Protein AF-A0A7S1IV69-F1 (afdb_monomer)

Nearest PDB structures (foldseek):
  8swy-assembly2_B  TM=7.098E-01  e=2.231E-07  Homo sapiens
  4dvi-assembly1_A  TM=7.210E-01  e=2.697E-07  Homo sapiens

Secondary structure (DSSP, 8-state):
-HHHHHHHHHHHTSSSTTPPPEEEEE-S--TTHHHHHHH---PPPTTS-BTTBSSEEEES-HHHHHHHTTTS-SEEEEEEE---SEEPHHHHHHH-GGG--HHHHHHTT-SEEEE-SSSS-SS-EEEESSGGGEEEEEEEE-----HHHHHHHHHHHHHHHHHHHHHHHHHHHHHHHHHHHHHHHHHHHHGGGSTTS-PPP-----------------------------------------PPPP--------------------------------------PPPP-

Sequence (289 aa):
DRLRSDFYSCKAGLTVPHSKSLLRFCGGKIENLDSTLKYGFELPDPKKFNDFGVGLHFSTNATKAALSSGNQSNQLIIAEVALGSTMQPSDAARIGLHALTPEIVQRRGYDSVHATCGRTLLEDEYIVFQHRQALPAFVVTYSIEHPQDAESSKQVTELEAAKRSLEAQIEKLKKELQQEREQVLLLKQGKWEVDNQKPLLVSTGVNTDVTSTSTGTSLGEGTGTESSMSNPSSPLVHDMACGPMEDFSSHSGTGTNSSTERRRVVTTSSGTDTAGLERKKRKRDCKVM

Foldseek 3Di:
DVLVVLLLVVLCPFLASPDFWDWFKFAAQPVDPPCCQPPNDDWDDQVDQDQQGTWGKTFPDPVRSCVRNPVPALKIFTKGARFGAEAEQVRCVVCGRSNDDCVVQVVVRGQKYWHADDPVDPGIMITGHDRSRIHGDDMDRHDDQDPVNVVVVVVVVVVVVVVVVVVVVVVVVVVVVVVVVVVVVVVVVVVVPPPPDDDDDDDDDDDDDDDDDDDDDDDDDDDDDDDDDDDDDDDDDDPPDPDDDDDPPDDDDDDDDDDDDDDDDDDDDDDDDDDDDDDDDDDDDDDDD

Structure (mmCIF, N/CA/C/O backbone):
data_AF-A0A7S1IV69-F1
#
_entry.id   AF-A0A7S1IV69-F1
#
loop_
_atom_site.group_PDB
_atom_site.id
_atom_site.type_symbol
_atom_site.label_atom_id
_atom_site.label_alt_id
_atom_site.label_comp_id
_atom_site.label_asym_id
_atom_site.label_entity_id
_atom_site.label_seq_id
_atom_site.pdbx_PDB_ins_code
_atom_site.Cartn_x
_atom_site.Cartn_y
_atom_site.Cartn_z
_atom_site.occupancy
_atom_site.B_iso_or_equiv
_atom_site.auth_seq_id
_atom_site.auth_comp_id
_atom_site.auth_asym_id
_atom_site.auth_atom_id
_atom_site.pdbx_PDB_model_num
ATOM 1 N N . ASP A 1 1 ? -10.347 -14.276 -12.639 1.00 86.56 1 ASP A N 1
ATOM 2 C CA . ASP A 1 1 ? -8.919 -14.669 -12.729 1.00 86.56 1 ASP A CA 1
ATOM 3 C C . ASP A 1 1 ? -8.076 -14.026 -13.833 1.00 86.56 1 ASP A C 1
ATOM 5 O O . ASP A 1 1 ? -6.880 -14.293 -13.885 1.00 86.56 1 ASP A O 1
ATOM 9 N N . ARG A 1 2 ? -8.613 -13.116 -14.663 1.00 96.75 2 ARG A N 1
ATOM 10 C CA . ARG A 1 2 ? -7.827 -12.448 -15.720 1.00 96.75 2 ARG A CA 1
ATOM 11 C C . ARG A 1 2 ? -6.583 -11.712 -15.196 1.00 96.75 2 ARG A C 1
ATOM 13 O O . ARG A 1 2 ? -5.503 -11.927 -15.729 1.00 96.75 2 ARG A O 1
ATOM 20 N N . LEU A 1 3 ? -6.720 -10.914 -14.131 1.00 97.56 3 LEU A N 1
ATOM 21 C CA . LEU A 1 3 ? -5.606 -10.129 -13.572 1.00 97.56 3 LEU A CA 1
ATOM 22 C C . LEU A 1 3 ? -4.440 -11.004 -13.106 1.00 97.56 3 LEU A C 1
ATOM 24 O O . LEU A 1 3 ? -3.288 -10.689 -13.380 1.00 97.56 3 LEU A O 1
ATOM 28 N N . ARG A 1 4 ? -4.735 -12.139 -12.461 1.00 98.00 4 ARG A N 1
ATOM 29 C CA . ARG A 1 4 ? -3.712 -13.116 -12.061 1.00 98.00 4 ARG A CA 1
ATOM 30 C C . ARG A 1 4 ? -2.993 -13.703 -13.273 1.00 98.00 4 ARG A C 1
ATOM 32 O O . ARG A 1 4 ? -1.772 -13.788 -13.267 1.00 98.00 4 ARG A O 1
ATOM 39 N N . SER A 1 5 ? -3.735 -14.076 -14.316 1.00 98.06 5 SER A N 1
ATOM 40 C CA . SER A 1 5 ? -3.142 -14.595 -15.554 1.00 98.06 5 SER A CA 1
ATOM 41 C C . SER A 1 5 ? -2.235 -13.563 -16.229 1.00 98.06 5 SER A C 1
ATOM 43 O O . SER A 1 5 ? -1.122 -13.900 -16.632 1.00 98.06 5 SER A O 1
ATOM 45 N N . ASP A 1 6 ? -2.687 -12.309 -16.330 1.00 98.06 6 ASP A N 1
ATOM 46 C CA . ASP A 1 6 ? -1.905 -11.206 -16.898 1.00 98.06 6 ASP A CA 1
ATOM 47 C C . ASP A 1 6 ? -0.637 -10.937 -16.068 1.00 98.06 6 ASP A C 1
ATOM 49 O O . ASP A 1 6 ? 0.440 -10.763 -16.641 1.00 98.06 6 ASP A O 1
ATOM 53 N N . PHE A 1 7 ? -0.747 -10.981 -14.736 1.00 98.38 7 PHE A N 1
ATOM 54 C CA . PHE A 1 7 ? 0.375 -10.829 -13.811 1.00 98.38 7 PHE A CA 1
ATOM 55 C C . PHE A 1 7 ? 1.424 -11.933 -13.978 1.00 98.38 7 PHE A C 1
ATOM 57 O O . PHE A 1 7 ? 2.596 -11.635 -14.197 1.00 98.38 7 PHE A O 1
ATOM 64 N N . TYR A 1 8 ? 1.032 -13.212 -13.944 1.00 98.06 8 TYR A N 1
ATOM 65 C CA . TYR A 1 8 ? 1.993 -14.313 -14.086 1.00 98.06 8 TYR A CA 1
ATOM 66 C C . TYR A 1 8 ? 2.596 -14.399 -15.491 1.00 98.06 8 TYR A C 1
ATOM 68 O O . TYR A 1 8 ? 3.769 -14.745 -15.623 1.00 98.06 8 TYR A O 1
ATOM 76 N N . SER A 1 9 ? 1.839 -14.025 -16.527 1.00 98.06 9 SER A N 1
ATOM 77 C CA . SER A 1 9 ? 2.370 -13.924 -17.892 1.00 98.06 9 SER A CA 1
ATOM 78 C C . SER A 1 9 ? 3.409 -12.807 -18.007 1.00 98.06 9 SER A C 1
ATOM 80 O O . SER A 1 9 ? 4.460 -13.008 -18.608 1.00 98.06 9 SER A O 1
ATOM 82 N N . CYS A 1 10 ? 3.150 -11.647 -17.393 1.00 97.94 10 CYS A N 1
ATOM 83 C CA . CYS A 1 10 ? 4.113 -10.548 -17.317 1.00 97.94 10 CYS A CA 1
ATOM 84 C C . CYS A 1 10 ? 5.362 -10.964 -16.531 1.00 97.94 10 CYS A C 1
ATOM 86 O O . CYS A 1 10 ? 6.474 -10.820 -17.032 1.00 97.94 10 CYS A O 1
ATOM 88 N N . LYS A 1 11 ? 5.180 -11.570 -15.351 1.00 98.06 11 LYS A N 1
ATOM 89 C CA . LYS A 1 11 ? 6.265 -12.079 -14.506 1.00 98.06 11 LYS A CA 1
ATOM 90 C C . LYS A 1 11 ? 7.167 -13.069 -15.249 1.00 98.06 11 LYS A C 1
ATOM 92 O O . LYS A 1 11 ? 8.384 -12.989 -15.121 1.00 98.06 11 LYS A O 1
ATOM 97 N N . ALA A 1 12 ? 6.586 -13.967 -16.045 1.00 98.06 12 ALA A N 1
ATOM 98 C CA . ALA A 1 12 ? 7.335 -14.925 -16.857 1.00 98.06 12 ALA A CA 1
ATOM 99 C C . ALA A 1 12 ? 8.219 -14.259 -17.932 1.00 98.06 12 ALA A C 1
ATOM 101 O O . ALA A 1 12 ? 9.203 -14.859 -18.357 1.00 98.06 12 ALA A O 1
ATOM 102 N N . GLY A 1 13 ? 7.876 -13.040 -18.361 1.00 97.50 13 GLY A N 1
ATOM 103 C CA . GLY A 1 13 ? 8.617 -12.259 -19.354 1.00 97.50 13 GLY A CA 1
ATOM 104 C C . GLY A 1 13 ? 9.634 -11.266 -18.783 1.00 97.50 13 GLY A C 1
ATOM 105 O O . GLY A 1 13 ? 10.256 -10.550 -19.563 1.00 97.50 13 GLY A O 1
ATOM 106 N N . LEU A 1 14 ? 9.794 -11.184 -17.457 1.00 97.62 14 LEU A N 1
ATOM 107 C CA . LEU A 1 14 ? 10.792 -10.309 -16.829 1.00 97.62 14 LEU A CA 1
ATOM 108 C C . LEU A 1 14 ? 12.214 -10.844 -17.039 1.00 97.62 14 LEU A C 1
ATOM 110 O O . LEU A 1 14 ? 12.410 -12.035 -17.273 1.00 97.62 14 LEU A O 1
ATOM 114 N N . THR A 1 15 ? 13.220 -9.986 -16.865 1.00 97.19 15 THR A N 1
ATOM 115 C CA . THR A 1 15 ? 14.642 -10.364 -16.965 1.00 97.19 15 THR A CA 1
ATOM 116 C C . THR A 1 15 ? 15.005 -11.496 -15.994 1.00 97.19 15 THR A C 1
ATOM 118 O O . THR A 1 15 ? 15.829 -12.352 -16.310 1.00 97.19 15 THR A O 1
ATOM 121 N N . VAL A 1 16 ? 14.355 -11.540 -14.822 1.00 96.31 16 VAL A N 1
ATOM 122 C CA . VAL A 1 16 ? 14.492 -12.624 -13.832 1.00 96.31 16 VAL A CA 1
ATOM 123 C C . VAL A 1 16 ? 13.107 -13.200 -13.476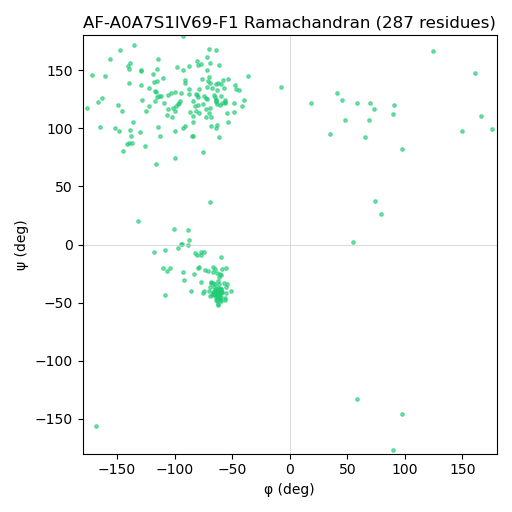 1.00 96.31 16 VAL A C 1
ATOM 125 O O . VAL A 1 16 ? 12.517 -12.807 -12.461 1.00 96.31 16 VAL A O 1
ATOM 128 N N . PRO A 1 17 ? 12.573 -14.156 -14.267 1.00 94.69 17 PRO A N 1
ATOM 129 C CA . PRO A 1 17 ? 11.204 -14.672 -14.117 1.00 94.69 17 PRO A CA 1
ATOM 130 C C . PRO A 1 17 ? 10.922 -15.366 -12.779 1.00 94.69 17 PRO A C 1
ATOM 132 O O . PRO A 1 17 ? 9.808 -15.335 -12.254 1.00 94.69 17 PRO A O 1
ATOM 135 N N . HIS A 1 18 ? 11.949 -16.000 -12.209 1.00 95.25 18 HIS A N 1
ATOM 136 C CA . HIS A 1 18 ? 11.855 -16.755 -10.956 1.00 95.25 18 HIS A CA 1
ATOM 137 C C . HIS A 1 18 ? 12.067 -15.893 -9.707 1.00 95.25 18 HIS A C 1
ATOM 139 O O . HIS A 1 18 ? 12.081 -16.417 -8.592 1.00 95.25 18 HIS A O 1
ATOM 145 N N . SER A 1 19 ? 12.227 -14.575 -9.870 1.00 94.75 19 SER A N 1
ATOM 146 C CA . SER A 1 19 ? 12.282 -13.655 -8.737 1.00 94.75 19 SER A CA 1
ATOM 147 C C . SER A 1 19 ? 11.006 -13.767 -7.890 1.00 94.75 19 SER A C 1
ATOM 149 O O . SER A 1 19 ? 9.889 -13.972 -8.386 1.00 94.75 19 SER A O 1
ATOM 151 N N . LYS A 1 20 ? 11.162 -13.686 -6.566 1.00 96.50 20 LYS A N 1
ATOM 152 C CA . LYS A 1 20 ? 10.010 -13.660 -5.660 1.00 96.50 20 LYS A CA 1
ATOM 153 C C . LYS A 1 20 ? 9.258 -12.350 -5.874 1.00 96.50 20 LYS A C 1
ATOM 155 O O . LYS A 1 20 ? 9.876 -11.292 -5.949 1.00 96.50 20 LYS A O 1
ATOM 160 N N . SER A 1 21 ? 7.935 -12.433 -5.959 1.00 97.25 21 SER A N 1
ATOM 161 C CA . SER A 1 21 ? 7.111 -11.229 -5.893 1.00 97.25 21 SER A CA 1
ATOM 162 C C . SER A 1 21 ? 7.129 -10.697 -4.461 1.00 97.25 21 SER A C 1
ATOM 164 O O . SER A 1 21 ? 7.248 -11.482 -3.516 1.00 97.25 21 SER A O 1
ATOM 166 N N . LEU A 1 22 ? 6.989 -9.386 -4.288 1.00 97.69 22 LEU A N 1
ATOM 167 C CA . LEU A 1 22 ? 6.950 -8.753 -2.971 1.00 97.69 22 LEU A CA 1
ATOM 168 C C . LEU A 1 22 ? 5.581 -8.127 -2.729 1.00 97.69 22 LEU A C 1
ATOM 170 O O . LEU A 1 22 ? 5.014 -7.518 -3.630 1.00 97.69 22 LEU A O 1
ATOM 174 N N . LEU A 1 23 ? 5.069 -8.244 -1.504 1.00 98.06 23 LEU A N 1
ATOM 175 C CA . LEU A 1 23 ? 3.900 -7.477 -1.082 1.00 98.06 23 LEU A CA 1
ATOM 176 C C . LEU A 1 23 ? 4.339 -6.061 -0.710 1.00 98.06 23 LEU A C 1
ATOM 178 O O . LEU A 1 23 ? 5.269 -5.882 0.087 1.00 98.06 23 LEU A O 1
ATOM 182 N N . ARG A 1 24 ? 3.700 -5.059 -1.310 1.00 97.25 24 ARG A N 1
ATOM 183 C CA . ARG A 1 24 ? 4.006 -3.642 -1.092 1.00 97.25 24 ARG A CA 1
ATOM 184 C C . ARG A 1 24 ? 2.736 -2.806 -1.044 1.00 97.25 24 ARG A C 1
ATOM 186 O O . ARG A 1 24 ? 1.726 -3.170 -1.643 1.00 97.25 24 ARG A O 1
ATOM 193 N N . PHE A 1 25 ? 2.803 -1.682 -0.341 1.00 95.81 25 PHE A N 1
ATOM 194 C CA . PHE A 1 25 ? 1.702 -0.733 -0.261 1.00 95.81 25 PHE A CA 1
ATOM 195 C C . PHE A 1 25 ? 1.693 0.147 -1.505 1.00 95.81 25 PHE A C 1
ATOM 197 O O . PHE A 1 25 ? 2.713 0.733 -1.860 1.00 95.81 25 PHE A O 1
ATOM 204 N N . CYS A 1 26 ? 0.546 0.253 -2.164 1.00 92.38 26 CYS A N 1
ATOM 205 C CA . CYS A 1 26 ? 0.342 1.239 -3.216 1.00 92.38 26 CYS A CA 1
ATOM 206 C C . CYS A 1 26 ? -0.002 2.575 -2.554 1.00 92.38 26 CYS A C 1
ATOM 208 O O . CYS A 1 26 ? -1.032 2.681 -1.886 1.00 92.38 26 CYS A O 1
ATOM 210 N N . GLY A 1 27 ? 0.872 3.569 -2.707 1.00 70.06 27 GLY A N 1
ATOM 211 C CA . GLY A 1 27 ? 0.618 4.934 -2.250 1.00 70.06 27 GLY A CA 1
ATOM 212 C C . GLY A 1 27 ? -0.003 5.786 -3.354 1.00 70.06 27 GLY A C 1
ATOM 213 O O . GLY A 1 27 ? 0.268 5.565 -4.532 1.00 70.06 27 GLY A O 1
ATOM 214 N N . GLY A 1 28 ? -0.814 6.774 -2.974 1.00 72.25 28 GLY A N 1
ATOM 215 C CA . GLY A 1 28 ? -1.391 7.754 -3.898 1.00 72.25 28 GLY A CA 1
ATOM 216 C C . GLY A 1 28 ? -2.913 7.807 -3.835 1.00 72.25 28 GLY A C 1
ATOM 217 O O . GLY A 1 28 ? -3.557 6.926 -3.272 1.00 72.25 28 GLY A O 1
ATOM 218 N N . LYS A 1 29 ? -3.505 8.849 -4.428 1.00 69.56 29 LYS A N 1
ATOM 219 C CA . LYS A 1 29 ? -4.959 8.921 -4.600 1.00 69.56 29 LYS A CA 1
ATOM 220 C C . LYS A 1 29 ? -5.401 7.792 -5.522 1.00 69.56 29 LYS A C 1
ATOM 222 O O . LYS A 1 29 ? -5.288 7.897 -6.741 1.00 69.56 29 LYS A O 1
ATOM 227 N N . ILE A 1 30 ? -5.914 6.715 -4.941 1.00 71.88 30 ILE A N 1
ATOM 228 C CA . ILE A 1 30 ? -6.627 5.691 -5.693 1.00 71.88 30 ILE A CA 1
ATOM 229 C C . ILE A 1 30 ? -7.999 6.289 -6.009 1.00 71.88 30 ILE A C 1
ATOM 231 O O . ILE A 1 30 ? -8.981 6.033 -5.320 1.00 71.88 30 ILE A O 1
ATOM 235 N N . GLU A 1 31 ? -8.056 7.144 -7.032 1.00 71.88 31 GLU A N 1
ATOM 236 C CA . GLU A 1 31 ? -9.289 7.838 -7.430 1.00 71.88 31 GLU A CA 1
ATOM 237 C C . GLU A 1 31 ? -10.408 6.846 -7.790 1.00 71.88 31 GLU A C 1
ATOM 239 O O . GLU A 1 31 ? -11.585 7.192 -7.739 1.00 71.88 31 GLU A O 1
ATOM 244 N N . ASN A 1 32 ? -10.051 5.597 -8.120 1.00 82.00 32 ASN A N 1
ATOM 245 C CA . ASN A 1 32 ? -11.004 4.550 -8.455 1.00 82.00 32 ASN A CA 1
ATOM 246 C C . ASN A 1 32 ? -10.541 3.162 -7.971 1.00 82.00 32 ASN A C 1
ATOM 248 O O . ASN A 1 32 ? -9.995 2.355 -8.735 1.00 82.00 32 ASN A O 1
ATOM 252 N N . LEU A 1 33 ? -10.747 2.891 -6.676 1.00 89.44 33 LEU A N 1
ATOM 253 C CA . LEU A 1 33 ? -10.412 1.608 -6.044 1.00 89.44 33 LEU A CA 1
ATOM 254 C C . LEU A 1 33 ? -11.110 0.447 -6.757 1.00 89.44 33 LEU A C 1
ATOM 256 O O . LEU A 1 33 ? -10.456 -0.527 -7.122 1.00 89.44 33 LEU A O 1
ATOM 260 N N . ASP A 1 34 ? -12.403 0.588 -7.041 1.00 91.44 34 ASP A N 1
ATOM 261 C CA . ASP A 1 34 ? -13.189 -0.439 -7.725 1.00 91.44 34 ASP A CA 1
ATOM 262 C C . ASP A 1 34 ? -12.643 -0.749 -9.123 1.00 91.44 34 ASP A C 1
ATOM 264 O O . ASP A 1 34 ? -12.527 -1.918 -9.500 1.00 91.44 34 ASP A O 1
ATOM 268 N N . SER A 1 35 ? -12.246 0.277 -9.886 1.00 92.75 35 SER A N 1
ATOM 269 C CA . SER A 1 35 ? -11.589 0.087 -11.185 1.00 92.75 35 SER A CA 1
ATOM 270 C C . SER A 1 35 ? -10.267 -0.657 -11.030 1.00 92.75 35 SER A C 1
ATOM 272 O O . SER A 1 35 ? -10.018 -1.616 -11.757 1.00 92.75 35 SER A O 1
ATOM 274 N N . THR A 1 36 ? -9.465 -0.293 -10.026 1.00 93.69 36 THR A N 1
ATOM 275 C CA . THR A 1 36 ? -8.165 -0.932 -9.776 1.00 93.69 36 THR A CA 1
ATOM 276 C C . THR A 1 36 ? -8.328 -2.410 -9.426 1.00 93.69 36 THR A C 1
ATOM 278 O O . THR A 1 36 ? -7.621 -3.266 -9.956 1.00 93.69 36 THR A O 1
ATOM 281 N N . LEU A 1 37 ? -9.303 -2.746 -8.579 1.00 94.69 37 LEU A N 1
ATOM 282 C CA . LEU A 1 37 ? -9.595 -4.129 -8.195 1.00 94.69 37 LEU A CA 1
ATOM 283 C C . LEU A 1 37 ? -10.173 -4.949 -9.355 1.00 94.69 37 LEU A C 1
ATOM 285 O O . LEU A 1 37 ? -9.921 -6.152 -9.449 1.00 94.69 37 LEU A O 1
ATOM 289 N N . LYS A 1 38 ? -10.941 -4.315 -10.247 1.00 95.69 38 LYS A N 1
ATOM 290 C CA . LYS A 1 38 ? -11.617 -4.993 -11.358 1.00 95.69 38 LYS A CA 1
ATOM 291 C C . LYS A 1 38 ? -10.740 -5.149 -12.601 1.00 95.69 38 LYS A C 1
ATOM 293 O O . LYS A 1 38 ? -10.796 -6.191 -13.258 1.00 95.69 38 LYS A O 1
ATOM 298 N N . TYR A 1 39 ? -9.955 -4.130 -12.934 1.00 96.19 39 TYR A N 1
ATOM 299 C CA . TYR A 1 39 ? -9.209 -4.026 -14.192 1.00 96.19 39 TYR A CA 1
ATOM 300 C C . TYR A 1 39 ? -7.686 -3.977 -14.006 1.00 96.19 39 TYR A C 1
ATOM 302 O O . TYR A 1 39 ? -6.959 -4.120 -14.989 1.00 96.19 39 TYR A O 1
ATOM 310 N N . GLY A 1 40 ? -7.203 -3.898 -12.764 1.00 95.62 40 GLY A N 1
ATOM 311 C CA . GLY A 1 40 ? -5.786 -3.774 -12.435 1.00 95.62 40 GLY A CA 1
ATOM 312 C C . GLY A 1 40 ? -5.339 -2.316 -12.355 1.00 95.62 40 GLY A C 1
ATOM 313 O O . GLY A 1 40 ? -6.140 -1.394 -12.480 1.00 95.62 40 GLY A O 1
ATOM 314 N N . PHE A 1 41 ? -4.045 -2.108 -12.127 1.00 95.19 41 PHE A N 1
ATOM 315 C CA . PHE A 1 41 ? -3.471 -0.766 -12.089 1.00 95.19 41 PHE A CA 1
ATOM 316 C C . PHE A 1 41 ? -3.455 -0.115 -13.480 1.00 95.19 41 PHE A C 1
ATOM 318 O O . PHE A 1 41 ? -3.408 -0.801 -14.503 1.00 95.19 41 PHE A O 1
ATOM 325 N N . GLU A 1 42 ? -3.430 1.214 -13.510 1.00 92.75 42 GLU A N 1
ATOM 326 C CA . GLU A 1 42 ? -3.239 2.020 -14.717 1.00 92.75 42 GLU A CA 1
ATOM 327 C C . GLU A 1 42 ? -1.963 2.847 -14.567 1.00 92.75 42 GLU A C 1
ATOM 329 O O . GLU A 1 42 ? -1.675 3.359 -13.486 1.00 92.75 42 GLU A O 1
ATOM 334 N N . LEU A 1 43 ? -1.176 2.966 -15.638 1.00 90.38 43 LEU A N 1
ATOM 335 C CA . LEU A 1 43 ? 0.013 3.816 -15.608 1.00 90.38 43 LEU A CA 1
ATOM 336 C C . LEU A 1 43 ? -0.399 5.296 -15.559 1.00 90.38 43 LEU A C 1
ATOM 338 O O . LEU A 1 43 ? -1.377 5.670 -16.212 1.00 90.38 43 LEU A O 1
ATOM 342 N N . PRO A 1 44 ? 0.345 6.147 -14.832 1.00 87.38 44 PRO A N 1
ATOM 343 C CA . PRO A 1 44 ? 0.076 7.579 -14.815 1.00 87.38 44 PRO A CA 1
ATOM 344 C C . PRO A 1 44 ? 0.230 8.198 -16.213 1.00 87.38 44 PRO A C 1
ATOM 346 O O . PRO A 1 44 ? 0.975 7.694 -17.055 1.00 87.38 44 PRO A O 1
ATOM 349 N N . ASP A 1 45 ? -0.467 9.315 -16.454 1.00 86.25 45 ASP A N 1
ATOM 350 C CA . ASP A 1 45 ? -0.321 10.090 -17.692 1.00 86.25 45 ASP A CA 1
ATOM 351 C C . ASP A 1 45 ? 1.155 10.497 -17.866 1.00 86.25 45 ASP A C 1
ATOM 353 O O . ASP A 1 45 ? 1.694 11.167 -16.980 1.00 86.25 45 ASP A O 1
ATOM 357 N N . PRO A 1 46 ? 1.806 10.168 -18.999 1.00 81.88 46 PRO A N 1
ATOM 358 C CA . PRO A 1 46 ? 3.192 10.543 -19.261 1.00 81.88 46 PRO A CA 1
ATOM 359 C C . PRO A 1 46 ? 3.478 12.043 -19.153 1.00 81.88 46 PRO A C 1
ATOM 361 O O . PRO A 1 46 ? 4.629 12.433 -19.006 1.00 81.88 46 PRO A O 1
ATOM 364 N N . LYS A 1 47 ? 2.459 12.905 -19.247 1.00 83.69 47 LYS A N 1
ATOM 365 C CA . LYS A 1 47 ? 2.606 14.360 -19.079 1.00 83.69 47 LYS A CA 1
ATOM 366 C C . LYS A 1 47 ? 2.702 14.795 -17.617 1.00 83.69 47 LYS A C 1
ATOM 368 O O . LYS A 1 47 ? 3.146 15.910 -17.348 1.00 83.69 47 LYS A O 1
ATOM 373 N N . LYS A 1 48 ? 2.268 13.950 -16.682 1.00 77.75 48 LYS A N 1
ATOM 374 C CA . LYS A 1 48 ? 2.325 14.186 -15.238 1.00 77.75 48 LYS A CA 1
ATOM 375 C C . LYS A 1 48 ? 3.533 13.445 -14.675 1.00 77.75 48 LYS A C 1
ATOM 377 O O . LYS A 1 48 ? 3.394 12.404 -14.043 1.00 77.75 48 LYS A O 1
ATOM 382 N N . PHE A 1 49 ? 4.723 13.979 -14.937 1.00 65.88 49 PHE A N 1
ATOM 383 C CA . PHE A 1 49 ? 5.940 13.453 -14.329 1.00 65.88 49 PHE A CA 1
ATOM 384 C C . PHE A 1 49 ? 5.901 13.692 -12.822 1.00 65.88 49 PHE A C 1
ATOM 386 O O . PHE A 1 49 ? 5.663 14.814 -12.370 1.00 65.88 49 PHE A O 1
ATOM 393 N N . ASN A 1 50 ? 6.131 12.630 -12.060 1.00 70.44 50 ASN A N 1
ATOM 394 C CA . ASN A 1 50 ? 6.515 12.743 -10.663 1.00 70.44 50 ASN A CA 1
ATOM 395 C C . ASN A 1 50 ? 8.051 12.734 -10.559 1.00 70.44 50 ASN A C 1
ATOM 397 O O . ASN A 1 50 ? 8.756 12.615 -11.566 1.00 70.44 50 ASN A O 1
ATOM 401 N N . ASP A 1 51 ? 8.573 12.848 -9.340 1.00 71.25 51 ASP A N 1
ATOM 402 C CA . ASP A 1 51 ? 10.014 12.952 -9.071 1.00 71.25 51 ASP A CA 1
ATOM 403 C C . ASP A 1 51 ? 10.843 11.746 -9.575 1.00 71.25 51 ASP A C 1
ATOM 405 O O . ASP A 1 51 ? 12.075 11.822 -9.629 1.00 71.25 51 ASP A O 1
ATOM 409 N N . PHE A 1 52 ? 10.190 10.649 -9.988 1.00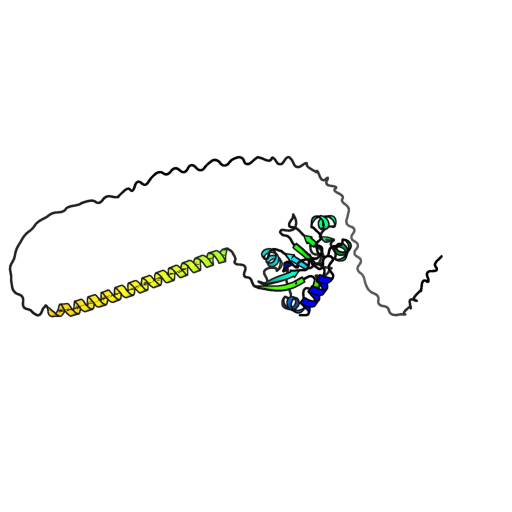 69.50 52 PHE A N 1
ATOM 410 C CA . PHE A 1 52 ? 10.828 9.407 -10.434 1.00 69.50 52 PHE A CA 1
ATOM 411 C C . PHE A 1 52 ? 10.277 8.855 -11.763 1.00 69.50 52 PHE A C 1
ATOM 413 O O . PHE A 1 52 ? 10.457 7.672 -12.068 1.00 69.50 52 PHE A O 1
ATOM 420 N N . GLY A 1 53 ? 9.631 9.702 -12.572 1.00 76.38 53 GLY A N 1
ATOM 421 C CA . GLY A 1 53 ? 9.197 9.363 -13.929 1.00 76.38 53 GLY A CA 1
ATOM 422 C C . GLY A 1 53 ? 7.732 8.927 -14.053 1.00 76.38 53 GLY A C 1
ATOM 423 O O . GLY A 1 53 ? 6.840 9.477 -13.415 1.00 76.38 53 GLY A O 1
ATOM 424 N N . VAL A 1 54 ? 7.461 7.990 -14.969 1.00 84.62 54 VAL A N 1
ATOM 425 C CA . VAL A 1 54 ? 6.097 7.556 -15.352 1.00 84.62 54 VAL A CA 1
ATOM 426 C C . VAL A 1 54 ? 5.904 6.083 -14.979 1.00 84.62 54 VAL A C 1
ATOM 428 O O . VAL A 1 54 ? 5.868 5.204 -15.840 1.00 84.62 54 VAL A O 1
ATOM 431 N N . GLY A 1 55 ? 5.843 5.798 -13.678 1.00 91.19 55 GLY A N 1
ATOM 432 C CA . GLY A 1 55 ? 5.708 4.439 -13.149 1.00 91.19 55 GLY A CA 1
ATOM 433 C C . GLY A 1 55 ? 4.671 4.319 -12.036 1.00 91.19 55 GLY A C 1
ATOM 434 O O . GLY A 1 55 ? 4.130 5.310 -11.552 1.00 91.19 55 GLY A O 1
ATOM 435 N N . LEU A 1 56 ? 4.384 3.081 -11.638 1.00 92.75 56 LEU A N 1
ATOM 436 C CA . LEU A 1 56 ? 3.597 2.771 -10.445 1.00 92.75 56 LEU A CA 1
ATOM 437 C C . LEU A 1 56 ? 4.520 2.702 -9.234 1.00 92.75 56 LEU A C 1
ATOM 439 O O . LEU A 1 56 ? 5.513 1.977 -9.274 1.00 92.75 56 LEU A O 1
ATOM 443 N N . HIS A 1 57 ? 4.165 3.417 -8.168 1.00 93.06 57 HIS A N 1
ATOM 444 C CA . HIS A 1 57 ? 4.981 3.545 -6.963 1.00 93.06 57 HIS A CA 1
ATOM 445 C C . HIS A 1 57 ? 4.449 2.672 -5.838 1.00 93.06 57 HIS A C 1
ATOM 447 O O . HIS A 1 57 ? 3.271 2.725 -5.477 1.00 93.06 57 HIS A O 1
ATOM 453 N N . PHE A 1 58 ? 5.355 1.907 -5.243 1.00 94.88 58 PHE A N 1
ATOM 454 C CA . PHE A 1 58 ? 5.052 0.987 -4.165 1.00 94.88 58 PHE A CA 1
ATOM 455 C C . PHE A 1 58 ? 5.994 1.219 -2.984 1.00 94.88 58 PHE A C 1
ATOM 457 O O . PHE A 1 58 ? 7.213 1.151 -3.132 1.00 94.88 58 PHE A O 1
ATOM 464 N N . SER A 1 59 ? 5.430 1.461 -1.803 1.00 94.12 59 SER A N 1
ATOM 465 C CA . SER A 1 59 ? 6.177 1.682 -0.562 1.00 94.12 59 SER A CA 1
ATOM 466 C C . SER A 1 59 ? 6.257 0.410 0.285 1.00 94.12 59 SER A C 1
ATOM 468 O O . SER A 1 59 ? 5.390 -0.472 0.235 1.00 94.12 59 SER A O 1
ATOM 470 N N . THR A 1 60 ? 7.312 0.311 1.089 1.00 93.44 60 THR A N 1
ATOM 471 C CA . THR A 1 60 ? 7.428 -0.668 2.178 1.00 93.44 60 THR A CA 1
ATOM 472 C C . THR A 1 60 ? 6.670 -0.240 3.434 1.00 93.44 60 THR A C 1
ATOM 474 O O . THR A 1 60 ? 6.316 -1.105 4.233 1.00 93.44 60 THR A O 1
ATOM 477 N N . ASN A 1 61 ? 6.368 1.052 3.592 1.00 92.50 61 ASN A N 1
ATOM 478 C CA . ASN A 1 61 ? 5.658 1.591 4.747 1.00 92.50 61 ASN A CA 1
ATOM 479 C C . ASN A 1 61 ? 4.208 1.963 4.407 1.00 92.50 61 ASN A C 1
ATOM 481 O O . ASN A 1 61 ? 3.933 2.733 3.480 1.00 92.50 61 ASN A O 1
ATOM 485 N N . ALA A 1 62 ? 3.282 1.467 5.226 1.00 92.06 62 ALA A N 1
ATOM 486 C CA . ALA A 1 62 ? 1.868 1.806 5.148 1.00 92.06 62 ALA A CA 1
ATOM 487 C C . ALA A 1 62 ? 1.611 3.296 5.418 1.00 92.06 62 ALA A C 1
ATOM 489 O O . ALA A 1 62 ? 0.793 3.904 4.735 1.00 92.06 62 ALA A O 1
ATOM 490 N N . THR A 1 63 ? 2.328 3.899 6.371 1.00 89.38 63 THR A N 1
ATOM 491 C CA . THR A 1 63 ? 2.129 5.296 6.781 1.00 89.38 63 THR A CA 1
ATOM 492 C C . THR A 1 63 ? 2.404 6.253 5.630 1.00 89.38 63 THR A C 1
ATOM 494 O O . THR A 1 63 ? 1.603 7.144 5.361 1.00 89.38 63 THR A O 1
ATOM 497 N N . LYS A 1 64 ? 3.488 6.045 4.881 1.00 87.50 64 LYS A N 1
ATOM 498 C CA . LYS A 1 64 ? 3.778 6.855 3.695 1.00 87.50 64 LYS A CA 1
ATOM 499 C C . LYS A 1 64 ? 2.723 6.680 2.610 1.00 87.50 64 LYS A C 1
ATOM 501 O O . LYS A 1 64 ? 2.237 7.673 2.078 1.00 87.50 64 LYS A O 1
ATOM 506 N N . ALA A 1 65 ? 2.323 5.439 2.326 1.00 87.94 65 ALA A N 1
ATOM 507 C CA . ALA A 1 65 ? 1.267 5.171 1.353 1.00 87.94 65 ALA A CA 1
ATOM 508 C C . ALA A 1 65 ? -0.070 5.838 1.748 1.00 87.94 65 ALA A C 1
ATOM 510 O O . ALA A 1 65 ? -0.756 6.406 0.893 1.00 87.94 65 ALA A O 1
ATOM 511 N N . ALA A 1 66 ? -0.398 5.840 3.046 1.00 88.00 66 ALA A N 1
ATOM 512 C CA . ALA A 1 66 ? -1.557 6.529 3.616 1.00 88.00 66 ALA A CA 1
ATOM 513 C C . ALA A 1 66 ? -1.478 8.046 3.413 1.00 88.00 66 ALA A C 1
ATOM 515 O O . ALA A 1 66 ? -2.433 8.653 2.929 1.00 88.00 66 ALA A O 1
ATOM 516 N N . LEU A 1 67 ? -0.327 8.656 3.706 1.00 84.00 67 LEU A N 1
ATOM 517 C CA . LEU A 1 67 ? -0.118 10.095 3.529 1.00 84.00 67 LEU A CA 1
ATOM 518 C C . LEU A 1 67 ? -0.238 10.515 2.057 1.00 84.00 67 LEU A C 1
ATOM 520 O O . LEU A 1 67 ? -0.882 11.519 1.750 1.00 84.00 67 LEU A O 1
ATOM 524 N N . SER A 1 68 ? 0.299 9.717 1.130 1.00 80.19 68 SER A N 1
ATOM 525 C CA . SER A 1 68 ? 0.176 9.964 -0.313 1.00 80.19 68 SER A CA 1
ATOM 526 C C . SER A 1 68 ? -1.264 9.858 -0.833 1.00 80.19 68 SER A C 1
ATOM 528 O O . SER A 1 68 ? -1.578 10.422 -1.881 1.00 80.19 68 SER A O 1
ATOM 530 N N . SER A 1 69 ? -2.153 9.173 -0.107 1.00 76.19 69 SER A N 1
ATOM 531 C CA . SER A 1 69 ? -3.581 9.054 -0.446 1.00 76.19 69 SER A CA 1
ATOM 532 C C . SER A 1 69 ? -4.388 10.316 -0.098 1.00 76.19 69 SER A C 1
ATOM 534 O O . SER A 1 69 ? -5.548 10.448 -0.484 1.00 76.19 69 SER A O 1
ATOM 536 N N . GLY A 1 70 ? -3.769 11.293 0.579 1.00 66.00 70 GLY A N 1
ATOM 537 C CA . GLY A 1 70 ? -4.331 12.628 0.782 1.00 66.00 70 GLY A CA 1
ATOM 538 C C . GLY A 1 70 ? -5.467 12.701 1.802 1.00 66.00 70 GLY A C 1
ATOM 539 O O . GLY A 1 70 ? -6.404 13.459 1.576 1.00 66.00 70 GLY A O 1
ATOM 540 N N . ASN A 1 71 ? -5.405 11.931 2.897 1.00 64.50 71 ASN A N 1
ATOM 541 C CA . ASN A 1 71 ? -6.380 11.880 4.010 1.00 64.50 71 ASN A CA 1
ATOM 542 C C . ASN A 1 71 ? -7.851 11.601 3.623 1.00 64.50 71 ASN A C 1
ATOM 544 O O . ASN A 1 71 ? -8.719 11.610 4.489 1.00 64.50 71 ASN A O 1
ATOM 548 N N . GLN A 1 72 ? -8.158 11.374 2.344 1.00 64.25 72 GLN A N 1
ATOM 549 C CA . GLN A 1 72 ? -9.536 11.284 1.849 1.00 64.25 72 GLN A CA 1
ATOM 550 C C . GLN A 1 72 ? -10.079 9.855 1.837 1.00 64.25 72 GLN A C 1
ATOM 552 O O . GLN A 1 72 ? -11.290 9.663 1.913 1.00 64.25 72 GLN A O 1
ATOM 557 N N . SER A 1 73 ? -9.202 8.853 1.782 1.00 71.56 73 SER A N 1
ATOM 558 C CA . SER A 1 73 ? -9.581 7.446 1.840 1.00 71.56 73 SER A CA 1
ATOM 559 C C . SER A 1 73 ? -8.828 6.758 2.968 1.00 71.56 73 SER A C 1
ATOM 561 O O . SER A 1 73 ? -7.614 6.588 2.909 1.00 71.56 73 SER A O 1
ATOM 563 N N . ASN A 1 74 ? -9.572 6.300 3.968 1.00 87.50 74 ASN A N 1
ATOM 564 C CA . ASN A 1 74 ? -9.134 5.397 5.035 1.00 87.50 74 ASN A CA 1
ATOM 565 C C . ASN A 1 74 ? -8.860 3.976 4.497 1.00 87.50 74 ASN A C 1
ATOM 567 O O . ASN A 1 74 ? -9.211 2.975 5.115 1.00 87.50 74 ASN A O 1
ATOM 571 N N . GLN A 1 75 ? -8.317 3.880 3.283 1.00 89.62 75 GLN A N 1
ATOM 572 C CA . GLN A 1 75 ? -8.127 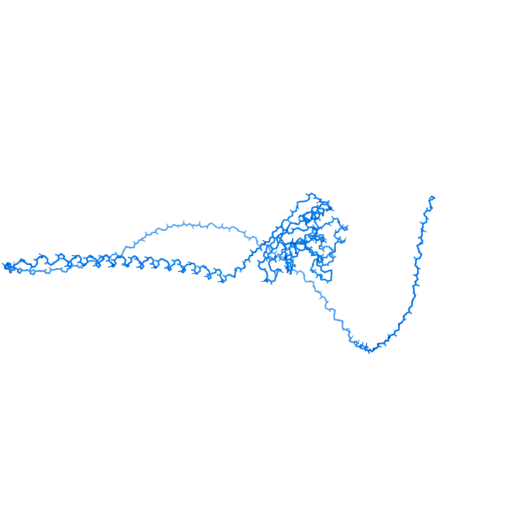2.648 2.537 1.00 89.62 75 GLN A CA 1
ATOM 573 C C . GLN A 1 75 ? -6.778 2.648 1.817 1.00 89.62 75 GLN A C 1
ATOM 575 O O . GLN A 1 75 ? -6.379 3.654 1.237 1.00 89.62 75 GLN A O 1
ATOM 580 N N . LEU A 1 76 ? -6.098 1.503 1.837 1.00 91.88 76 LEU A N 1
ATOM 581 C CA . LEU A 1 76 ? -4.856 1.230 1.116 1.00 91.88 76 LEU A CA 1
ATOM 582 C C . LEU A 1 76 ? -4.976 -0.066 0.326 1.00 91.88 76 LEU A C 1
ATOM 584 O O . LEU A 1 76 ? -5.643 -1.006 0.758 1.00 91.88 76 LEU A O 1
ATOM 588 N N . ILE A 1 77 ? -4.257 -0.153 -0.790 1.00 94.81 77 ILE A N 1
ATOM 589 C CA . ILE A 1 77 ? -4.064 -1.418 -1.501 1.00 94.81 77 ILE A CA 1
ATOM 590 C C . ILE A 1 77 ? -2.699 -1.990 -1.126 1.00 94.81 77 ILE A C 1
ATOM 592 O O . ILE A 1 77 ? -1.679 -1.307 -1.229 1.00 94.81 77 ILE A O 1
ATOM 596 N N . ILE A 1 78 ? -2.675 -3.269 -0.759 1.00 96.94 78 ILE A N 1
ATOM 597 C CA . ILE A 1 78 ? -1.455 -4.076 -0.783 1.00 96.94 78 ILE A CA 1
ATOM 598 C C . ILE A 1 78 ? -1.441 -4.829 -2.109 1.00 96.94 78 ILE A C 1
ATOM 600 O O . ILE A 1 78 ? -2.382 -5.562 -2.425 1.00 96.94 78 ILE A O 1
ATOM 604 N N . ALA A 1 79 ? -0.374 -4.651 -2.878 1.00 97.88 79 ALA A N 1
ATOM 605 C CA . ALA A 1 79 ? -0.176 -5.302 -4.161 1.00 97.88 79 ALA A CA 1
ATOM 606 C C . ALA A 1 79 ? 0.941 -6.343 -4.084 1.00 97.88 79 ALA A C 1
ATOM 608 O O . ALA A 1 79 ? 1.956 -6.129 -3.421 1.00 97.88 79 ALA A O 1
ATOM 609 N N . GLU A 1 80 ? 0.771 -7.448 -4.802 1.00 98.44 80 GLU A N 1
ATOM 610 C CA . GLU A 1 80 ? 1.870 -8.329 -5.173 1.00 98.44 80 GLU A CA 1
ATOM 611 C C . GLU A 1 80 ? 2.605 -7.713 -6.369 1.00 98.44 80 GLU A C 1
ATOM 613 O O . GLU A 1 80 ? 2.008 -7.491 -7.421 1.00 98.44 80 GLU A O 1
ATOM 618 N N . VAL A 1 81 ? 3.895 -7.420 -6.206 1.00 98.38 81 VAL A N 1
ATOM 619 C CA . VAL A 1 81 ? 4.713 -6.709 -7.195 1.00 98.38 81 VAL A CA 1
ATOM 620 C C . VAL A 1 81 ? 5.845 -7.609 -7.688 1.00 98.38 81 VAL A C 1
ATOM 622 O O . VAL A 1 81 ? 6.657 -8.107 -6.903 1.00 98.38 81 VAL A O 1
ATOM 625 N N . ALA A 1 82 ? 5.906 -7.817 -9.002 1.00 98.38 82 ALA A N 1
ATOM 626 C CA . ALA A 1 82 ? 6.951 -8.561 -9.691 1.00 98.38 82 ALA A CA 1
ATOM 627 C C . ALA A 1 82 ? 8.055 -7.601 -10.163 1.00 98.38 82 ALA A C 1
ATOM 629 O O . ALA A 1 82 ? 7.929 -6.918 -11.181 1.00 98.38 82 ALA A O 1
ATOM 630 N N . LEU A 1 83 ? 9.144 -7.550 -9.394 1.00 97.88 83 LEU A N 1
ATOM 631 C CA . LEU A 1 83 ? 10.230 -6.594 -9.611 1.00 97.88 83 LEU A CA 1
ATOM 632 C C . LEU A 1 83 ? 11.247 -7.033 -10.671 1.00 97.88 83 LEU A C 1
ATOM 634 O O . LEU A 1 83 ? 11.886 -6.169 -11.266 1.00 97.88 83 LEU A O 1
ATOM 638 N N . GLY A 1 84 ? 11.407 -8.338 -10.912 1.00 97.50 84 GLY A N 1
ATOM 639 C CA . GLY A 1 84 ? 12.402 -8.843 -11.859 1.00 97.50 84 GLY A CA 1
ATOM 640 C C . GLY A 1 84 ? 13.828 -8.421 -11.486 1.00 97.50 84 GLY A C 1
ATOM 641 O O . GLY A 1 84 ? 14.241 -8.548 -10.333 1.00 97.50 84 GLY A O 1
ATOM 642 N N . SER A 1 85 ? 14.575 -7.925 -12.469 1.00 97.81 85 SER A N 1
ATOM 643 C CA . SER A 1 85 ? 15.866 -7.264 -12.280 1.00 97.81 85 SER A CA 1
ATOM 644 C C . SER A 1 85 ? 15.651 -5.822 -11.809 1.00 97.81 85 SER A C 1
ATOM 646 O O . SER A 1 85 ? 15.129 -4.988 -12.548 1.00 97.81 85 SER A O 1
ATOM 648 N N . THR A 1 86 ? 16.037 -5.504 -10.574 1.00 97.25 86 THR A N 1
ATOM 649 C CA . THR A 1 86 ? 15.820 -4.171 -9.990 1.00 97.25 86 THR A CA 1
ATOM 650 C C . THR A 1 86 ? 17.056 -3.289 -10.122 1.00 97.25 86 THR A C 1
ATOM 652 O O . THR A 1 86 ? 18.113 -3.608 -9.570 1.00 97.25 86 THR A O 1
ATOM 655 N N . MET A 1 87 ? 16.900 -2.143 -10.790 1.00 95.94 87 MET A N 1
ATOM 656 C CA . MET A 1 87 ? 17.915 -1.094 -10.848 1.00 95.94 87 MET A CA 1
ATOM 657 C C . MET A 1 87 ? 18.143 -0.532 -9.448 1.00 95.94 87 MET A C 1
ATOM 659 O O . MET A 1 87 ? 17.201 -0.081 -8.791 1.00 95.94 87 MET A O 1
ATOM 663 N N . GLN A 1 88 ? 19.394 -0.560 -9.000 1.00 94.62 88 GLN A N 1
ATOM 664 C CA . GLN A 1 88 ? 19.759 -0.058 -7.682 1.00 94.62 88 GLN A CA 1
ATOM 665 C C . GLN A 1 88 ? 19.824 1.479 -7.664 1.00 94.62 88 GLN A C 1
ATOM 667 O O . GLN A 1 88 ? 20.093 2.098 -8.699 1.00 94.62 88 GLN A O 1
ATOM 672 N N . PRO A 1 89 ? 19.644 2.111 -6.492 1.00 89.38 89 PRO A N 1
ATOM 673 C CA . PRO A 1 89 ? 19.633 3.569 -6.366 1.00 89.38 89 PRO A CA 1
ATOM 674 C C . PRO A 1 89 ? 20.892 4.251 -6.907 1.00 89.38 89 PRO A C 1
ATOM 676 O O . PRO A 1 89 ? 20.807 5.320 -7.506 1.00 89.38 89 PRO A O 1
ATOM 679 N N . SER A 1 90 ? 22.061 3.627 -6.735 1.00 88.38 90 SER A N 1
ATOM 680 C CA . SER A 1 90 ? 23.339 4.125 -7.257 1.00 88.38 90 SER A CA 1
ATOM 681 C C . SER A 1 90 ? 23.340 4.243 -8.782 1.00 88.38 90 SER A C 1
ATOM 683 O O . SER A 1 90 ? 23.857 5.218 -9.328 1.00 88.38 90 SER A O 1
ATOM 685 N N . ASP A 1 91 ? 22.732 3.282 -9.477 1.00 88.38 91 ASP A N 1
ATOM 686 C CA . ASP A 1 91 ? 22.611 3.293 -10.934 1.00 88.38 91 ASP A CA 1
ATOM 687 C C . ASP A 1 91 ? 21.554 4.296 -11.400 1.00 88.38 91 ASP A C 1
ATOM 689 O O . ASP A 1 91 ? 21.790 5.046 -12.350 1.00 88.38 91 ASP A O 1
ATOM 693 N N . ALA A 1 92 ? 20.419 4.357 -10.699 1.00 88.06 92 ALA A N 1
ATOM 694 C CA . ALA A 1 92 ? 19.344 5.303 -10.977 1.00 88.06 92 ALA A CA 1
ATOM 695 C C . ALA A 1 92 ? 19.808 6.764 -10.811 1.00 88.06 92 ALA A C 1
ATOM 697 O O . ALA A 1 92 ? 19.546 7.612 -11.669 1.00 88.06 92 ALA A O 1
ATOM 698 N N . ALA A 1 93 ? 20.575 7.058 -9.756 1.00 85.31 93 ALA A N 1
ATOM 699 C CA . ALA A 1 93 ? 21.110 8.390 -9.479 1.00 85.31 93 ALA A CA 1
ATOM 700 C C . ALA A 1 93 ? 22.050 8.900 -10.583 1.00 85.31 93 ALA A C 1
ATOM 702 O O . ALA A 1 93 ? 22.041 10.089 -10.891 1.00 85.31 93 ALA A O 1
ATOM 703 N N . ARG A 1 94 ? 22.820 8.012 -11.229 1.00 86.25 94 ARG A N 1
ATOM 704 C CA . ARG A 1 94 ? 23.713 8.379 -12.346 1.00 86.25 94 ARG A CA 1
ATOM 705 C C . ARG A 1 94 ? 22.964 8.842 -13.595 1.00 86.25 94 ARG A C 1
ATOM 707 O O . ARG A 1 94 ? 23.554 9.524 -14.427 1.00 86.25 94 ARG A O 1
ATOM 714 N N . ILE A 1 95 ? 21.708 8.430 -13.751 1.00 84.69 95 ILE A N 1
ATOM 715 C CA . ILE A 1 95 ? 20.841 8.814 -14.873 1.00 84.69 95 ILE A CA 1
ATOM 716 C C . ILE A 1 95 ? 20.029 10.067 -14.517 1.00 84.69 95 ILE A C 1
ATOM 718 O O . ILE A 1 95 ? 19.741 10.882 -15.388 1.00 84.69 95 ILE A O 1
ATOM 722 N N . GLY A 1 96 ? 19.709 10.233 -13.232 1.00 84.00 96 GLY A N 1
ATOM 723 C CA . GLY A 1 96 ? 18.753 11.217 -12.744 1.00 84.00 96 GLY A CA 1
ATOM 724 C C . GLY A 1 96 ? 17.357 10.602 -12.694 1.00 84.00 96 GLY A C 1
ATOM 725 O O . GLY A 1 96 ? 16.820 10.169 -13.710 1.00 84.00 96 GLY A O 1
ATOM 726 N N . LEU A 1 97 ? 16.762 10.565 -11.500 1.00 78.19 97 LEU A N 1
ATOM 727 C CA . LEU A 1 97 ? 15.502 9.854 -11.237 1.00 78.19 97 LEU A CA 1
ATOM 728 C C . LEU A 1 97 ? 14.336 10.371 -12.097 1.00 78.19 97 LEU A C 1
ATOM 730 O O . LEU A 1 97 ? 13.572 9.579 -12.637 1.00 78.19 97 LEU A O 1
ATOM 734 N N . HIS A 1 98 ? 14.270 11.684 -12.318 1.00 81.38 98 HIS A N 1
ATOM 735 C CA . HIS A 1 98 ? 13.261 12.337 -13.160 1.00 81.38 98 HIS A CA 1
ATOM 736 C C . HIS A 1 98 ? 13.376 11.986 -14.654 1.00 81.38 98 HIS A C 1
ATOM 738 O O . HIS A 1 98 ? 12.428 12.180 -15.410 1.00 81.38 98 HIS A O 1
ATOM 744 N N . ALA A 1 99 ? 14.537 11.496 -15.096 1.00 84.94 99 ALA A N 1
ATOM 745 C CA . ALA A 1 99 ? 14.787 11.119 -16.482 1.00 84.94 99 ALA A CA 1
ATOM 746 C C . ALA A 1 99 ? 14.530 9.626 -16.741 1.00 84.94 99 ALA A C 1
ATOM 748 O O . ALA A 1 99 ? 14.728 9.163 -17.864 1.00 84.94 99 ALA A O 1
ATOM 749 N N . LEU A 1 100 ? 14.116 8.855 -15.729 1.00 87.50 100 LEU A N 1
ATOM 750 C CA . LEU A 1 100 ? 13.853 7.430 -15.886 1.00 87.50 100 LEU A CA 1
ATOM 751 C C . LEU A 1 100 ? 12.555 7.206 -16.669 1.00 87.50 100 LEU A C 1
ATOM 753 O O . LEU A 1 100 ? 11.459 7.545 -16.226 1.00 87.50 100 LEU A O 1
ATOM 757 N N . THR A 1 101 ? 12.697 6.588 -17.839 1.00 89.56 101 THR A N 1
ATOM 758 C CA . THR A 1 101 ? 11.583 6.084 -18.646 1.00 89.56 101 THR A CA 1
ATOM 759 C C . THR A 1 101 ? 11.639 4.556 -18.723 1.00 89.56 101 THR A C 1
ATOM 761 O O . THR A 1 101 ? 12.719 3.975 -18.534 1.00 89.56 101 THR A O 1
ATOM 764 N N . PRO A 1 102 ? 10.518 3.884 -19.049 1.00 91.50 102 PRO A N 1
ATOM 765 C CA . PRO A 1 102 ? 10.496 2.433 -19.235 1.00 91.50 102 PRO A CA 1
ATOM 766 C C . PRO A 1 102 ? 11.585 1.946 -20.206 1.00 91.50 102 PRO A C 1
ATOM 768 O O . PRO A 1 102 ? 12.248 0.941 -19.955 1.00 91.50 102 PRO A O 1
ATOM 771 N N . GLU A 1 103 ? 11.830 2.689 -21.289 1.00 93.12 103 GLU A N 1
ATOM 772 C CA . GLU A 1 103 ? 12.810 2.344 -22.324 1.00 93.12 103 GLU A CA 1
ATOM 773 C C . GLU A 1 103 ? 14.250 2.441 -21.816 1.00 93.12 103 GLU A C 1
ATOM 775 O O . GLU A 1 103 ? 15.101 1.641 -22.209 1.00 93.12 103 GLU A O 1
ATOM 780 N N . ILE A 1 104 ? 14.546 3.424 -20.959 1.00 93.12 104 ILE A N 1
ATOM 781 C CA . ILE A 1 104 ? 15.879 3.597 -20.370 1.00 93.12 104 ILE A CA 1
ATOM 782 C C . ILE A 1 104 ? 16.172 2.458 -19.396 1.00 93.12 104 ILE A C 1
ATOM 784 O O . ILE A 1 104 ? 17.262 1.884 -19.442 1.00 93.12 104 ILE A O 1
ATOM 788 N N . VAL A 1 105 ? 15.197 2.112 -18.555 1.00 94.50 105 VAL A N 1
ATOM 789 C CA . VAL A 1 105 ? 15.316 1.040 -17.560 1.00 94.50 105 VAL A CA 1
ATOM 790 C C . VAL A 1 105 ? 15.499 -0.313 -18.258 1.00 94.50 105 VAL A C 1
ATOM 792 O O . VAL A 1 105 ? 16.474 -1.014 -17.980 1.00 94.50 105 VAL A O 1
ATOM 795 N N . GLN A 1 106 ? 14.678 -0.614 -19.270 1.00 94.88 106 GLN A N 1
ATOM 796 C CA . GLN A 1 106 ? 14.791 -1.854 -20.049 1.00 94.88 106 GLN A CA 1
ATOM 797 C C . GLN A 1 106 ? 16.098 -1.951 -20.842 1.00 94.88 106 GLN A C 1
ATOM 799 O O . GLN A 1 106 ? 16.735 -3.002 -20.851 1.00 94.88 106 GLN A O 1
ATOM 804 N N . ARG A 1 107 ? 16.565 -0.859 -21.470 1.00 95.88 107 ARG A N 1
ATOM 805 C CA . ARG A 1 107 ? 17.841 -0.853 -22.217 1.00 95.88 107 ARG A CA 1
ATOM 806 C C . ARG A 1 107 ? 19.041 -1.190 -21.329 1.00 95.88 107 ARG A C 1
ATOM 808 O O . ARG A 1 107 ? 20.062 -1.654 -21.827 1.00 95.88 107 ARG A O 1
ATOM 815 N N . ARG A 1 108 ? 18.930 -0.937 -20.025 1.00 95.44 108 ARG A N 1
ATOM 816 C CA . ARG A 1 108 ? 19.956 -1.247 -19.024 1.00 95.44 108 ARG A CA 1
ATOM 817 C C . ARG A 1 108 ? 19.828 -2.661 -18.442 1.00 95.44 108 ARG A C 1
ATOM 819 O O . ARG A 1 108 ? 20.666 -3.022 -17.627 1.00 95.44 108 ARG A O 1
ATOM 826 N N . GLY A 1 109 ? 18.843 -3.453 -18.871 1.00 96.81 109 GLY A N 1
ATOM 827 C CA . GLY A 1 109 ? 18.623 -4.816 -18.375 1.00 96.81 109 GLY A CA 1
ATOM 828 C C . GLY A 1 109 ? 17.903 -4.869 -17.026 1.00 96.81 109 GLY A C 1
ATOM 829 O O . GLY A 1 109 ? 18.094 -5.814 -16.258 1.00 96.81 109 GLY A O 1
ATOM 830 N N . TYR A 1 110 ? 17.110 -3.842 -16.721 1.00 97.56 110 TYR A N 1
ATOM 831 C CA . TYR A 1 110 ? 16.296 -3.774 -15.515 1.00 97.56 110 TYR A CA 1
ATOM 832 C C . TYR A 1 110 ? 14.803 -3.769 -15.871 1.00 97.56 110 TYR A C 1
ATOM 834 O O . TYR A 1 110 ? 14.398 -3.282 -16.926 1.00 97.56 110 TYR A O 1
ATOM 842 N N . ASP A 1 111 ? 13.986 -4.292 -14.963 1.00 97.62 111 ASP A N 1
ATOM 843 C CA . ASP A 1 111 ? 12.525 -4.366 -15.067 1.00 97.62 111 ASP A CA 1
ATOM 844 C C . ASP A 1 111 ? 11.821 -3.419 -14.076 1.00 97.62 111 ASP A C 1
ATOM 846 O O . ASP A 1 111 ? 10.641 -3.097 -14.237 1.00 97.62 111 ASP A O 1
ATOM 850 N N . SER A 1 112 ? 12.528 -2.996 -13.027 1.00 96.81 112 SER A N 1
ATOM 851 C CA . SER A 1 112 ? 12.031 -2.111 -11.971 1.00 96.81 112 SER A CA 1
ATOM 852 C C . SER A 1 112 ? 13.149 -1.222 -11.432 1.00 96.81 112 SER A C 1
ATOM 854 O O . SER A 1 112 ? 14.328 -1.451 -11.710 1.00 96.81 112 SER A O 1
ATOM 856 N N . VAL A 1 113 ? 12.788 -0.203 -10.656 1.00 95.38 113 VAL A N 1
ATOM 857 C CA . VAL A 1 113 ? 13.734 0.700 -9.988 1.00 95.38 113 VAL A CA 1
ATOM 858 C C . VAL A 1 113 ? 13.481 0.661 -8.487 1.00 95.38 113 VAL A C 1
ATOM 860 O O . VAL A 1 113 ? 12.335 0.735 -8.048 1.00 95.38 113 VAL A O 1
ATOM 863 N N . HIS A 1 114 ? 14.554 0.556 -7.707 1.00 94.50 114 HIS A N 1
ATOM 864 C CA . HIS A 1 114 ? 14.535 0.790 -6.269 1.00 94.50 114 HIS A CA 1
ATOM 865 C C . HIS A 1 114 ? 15.062 2.199 -6.000 1.00 94.50 114 HIS A C 1
ATOM 867 O O . HIS A 1 114 ? 16.223 2.501 -6.285 1.00 94.50 114 HIS A O 1
ATOM 873 N N . ALA A 1 115 ? 14.204 3.063 -5.474 1.00 89.75 115 ALA A N 1
ATOM 874 C CA . ALA A 1 115 ? 14.562 4.406 -5.055 1.00 89.75 115 ALA A CA 1
ATOM 875 C C . ALA A 1 115 ? 14.696 4.411 -3.530 1.00 89.75 115 ALA A C 1
ATOM 877 O O . ALA A 1 115 ? 13.704 4.248 -2.827 1.00 89.75 115 ALA A O 1
ATOM 878 N N . THR A 1 116 ? 15.916 4.550 -3.011 1.00 84.00 116 THR A N 1
ATOM 879 C CA . THR A 1 116 ? 16.143 4.541 -1.559 1.00 84.00 116 THR A CA 1
ATOM 880 C C . THR A 1 116 ? 15.822 5.872 -0.904 1.00 84.00 116 THR A C 1
ATOM 882 O O . THR A 1 116 ? 15.984 6.936 -1.508 1.00 84.00 116 THR A O 1
ATOM 885 N N . CYS A 1 117 ? 15.489 5.791 0.382 1.00 77.50 117 CYS A N 1
ATOM 886 C CA . CYS A 1 117 ? 15.525 6.902 1.317 1.00 77.50 117 CYS A CA 1
ATOM 887 C C . CYS A 1 117 ? 16.847 7.678 1.185 1.00 77.50 117 CYS A C 1
ATOM 889 O O . CYS A 1 117 ? 17.937 7.105 1.096 1.00 77.50 117 CYS A O 1
ATOM 891 N N . GLY A 1 118 ? 16.749 8.999 1.133 1.00 72.06 118 GLY A N 1
ATOM 892 C CA . GLY A 1 118 ? 17.873 9.896 0.912 1.00 72.06 118 GLY A CA 1
ATOM 893 C C . GLY A 1 118 ? 17.465 11.336 1.185 1.00 72.06 118 GLY A C 1
ATOM 894 O O . GLY A 1 118 ? 16.501 11.595 1.895 1.00 72.06 118 GLY A O 1
ATOM 895 N N . ARG A 1 119 ? 18.166 12.311 0.598 1.00 62.31 119 ARG A N 1
ATOM 896 C CA . ARG A 1 119 ? 17.831 13.732 0.822 1.00 62.31 119 ARG A CA 1
ATOM 897 C C . ARG A 1 119 ? 16.421 14.113 0.353 1.00 62.31 119 ARG A C 1
ATOM 899 O O . ARG A 1 119 ? 15.854 15.058 0.884 1.00 62.31 119 ARG A O 1
ATOM 906 N N . THR A 1 120 ? 15.887 13.414 -0.646 1.00 67.62 120 THR A N 1
ATOM 907 C CA . THR A 1 120 ? 14.589 13.718 -1.270 1.00 67.62 120 THR A CA 1
ATOM 908 C C . THR A 1 120 ? 13.487 12.733 -0.893 1.00 67.62 120 THR A C 1
ATOM 910 O O . THR A 1 120 ? 12.315 13.086 -0.956 1.00 67.62 120 THR A O 1
ATOM 913 N N . LEU A 1 121 ? 13.840 11.513 -0.481 1.00 71.75 121 LEU A N 1
ATOM 914 C CA . LEU A 1 121 ? 12.892 10.473 -0.096 1.00 71.75 121 LEU A CA 1
ATOM 915 C C . LEU A 1 121 ? 12.993 10.195 1.390 1.00 71.75 121 LEU A C 1
ATOM 917 O O . LEU A 1 121 ? 14.062 9.853 1.878 1.00 71.75 121 LEU A O 1
ATOM 921 N N . LEU A 1 122 ? 11.857 10.245 2.078 1.00 79.88 122 LEU A N 1
ATOM 922 C CA . LEU A 1 122 ? 11.773 9.828 3.477 1.00 79.88 122 LEU A CA 1
ATOM 923 C C . LEU A 1 122 ? 11.888 8.308 3.637 1.00 79.88 122 LEU A C 1
ATOM 925 O O . LEU A 1 122 ? 12.245 7.832 4.708 1.00 79.88 122 LEU A O 1
ATOM 929 N N . GLU A 1 123 ? 11.588 7.542 2.585 1.00 86.31 123 GLU A N 1
ATOM 930 C CA . GLU A 1 123 ? 11.532 6.079 2.630 1.00 86.31 123 GLU A CA 1
ATOM 931 C C . GLU A 1 123 ? 11.748 5.460 1.254 1.00 86.31 123 GLU A C 1
ATOM 933 O O . GLU A 1 123 ? 11.487 6.111 0.237 1.00 86.31 123 GLU A O 1
ATOM 938 N N . ASP A 1 124 ? 12.127 4.185 1.259 1.00 90.56 124 ASP A N 1
ATOM 939 C CA . ASP A 1 124 ? 12.338 3.377 0.065 1.00 90.56 124 ASP A CA 1
ATOM 940 C C . ASP A 1 124 ? 11.046 3.177 -0.744 1.00 90.56 124 ASP A C 1
ATOM 942 O O . ASP A 1 124 ? 9.973 2.886 -0.205 1.00 90.56 124 ASP A O 1
ATOM 946 N N . GLU A 1 125 ? 11.165 3.281 -2.064 1.00 92.06 125 GLU A N 1
ATOM 947 C CA . GLU A 1 125 ? 10.101 3.009 -3.025 1.00 92.06 125 GLU A CA 1
ATOM 948 C C . GLU A 1 125 ? 10.564 2.058 -4.119 1.00 92.06 125 GLU A C 1
ATOM 950 O O . GLU A 1 125 ? 11.720 2.049 -4.546 1.00 92.06 125 GLU A O 1
ATOM 955 N N . TYR A 1 126 ? 9.611 1.283 -4.617 1.00 94.75 126 TYR A N 1
ATOM 956 C CA . TYR A 1 126 ? 9.772 0.425 -5.774 1.00 94.75 126 TYR A CA 1
ATOM 957 C C . TYR A 1 126 ? 8.887 0.939 -6.896 1.00 94.75 126 TYR A C 1
ATOM 959 O O . TYR A 1 126 ? 7.683 1.124 -6.709 1.00 94.75 126 TYR A O 1
ATOM 967 N N . ILE A 1 127 ? 9.489 1.141 -8.063 1.00 94.44 127 ILE A N 1
ATOM 968 C CA . ILE A 1 127 ? 8.811 1.673 -9.239 1.00 94.44 127 ILE A CA 1
ATOM 969 C C . ILE A 1 127 ? 8.797 0.597 -10.317 1.00 94.44 127 ILE A C 1
ATOM 971 O O . ILE A 1 127 ? 9.843 0.049 -10.679 1.00 94.44 127 ILE A O 1
ATOM 975 N N . VAL A 1 128 ? 7.608 0.300 -10.836 1.00 96.12 128 VAL A N 1
ATOM 976 C CA . VAL A 1 128 ? 7.416 -0.596 -11.986 1.00 96.12 128 VAL A CA 1
ATOM 977 C C . VAL A 1 128 ? 6.758 0.157 -13.133 1.00 96.12 128 VAL A C 1
ATOM 979 O O . VAL A 1 128 ? 5.939 1.052 -12.926 1.00 96.12 128 VAL A O 1
ATOM 982 N N . PHE A 1 129 ? 7.119 -0.212 -14.358 1.00 94.62 129 PHE A N 1
ATOM 983 C CA . PHE A 1 129 ? 6.755 0.540 -15.561 1.00 94.62 129 PHE A CA 1
ATOM 984 C C . PHE A 1 129 ? 5.705 -0.160 -16.423 1.00 94.62 129 PHE A C 1
ATOM 986 O O . PHE A 1 129 ? 5.230 0.406 -17.404 1.00 94.62 129 PHE A O 1
ATOM 993 N N . GLN A 1 130 ? 5.315 -1.384 -16.068 1.00 95.88 130 GLN A N 1
ATOM 994 C CA . GLN A 1 130 ? 4.181 -2.068 -16.671 1.00 95.88 130 GLN A CA 1
ATOM 995 C C . GLN A 1 130 ? 3.109 -2.293 -15.616 1.00 95.88 130 GLN A C 1
ATOM 997 O O . GLN A 1 130 ? 3.363 -2.858 -14.555 1.00 95.88 130 GLN A O 1
ATOM 1002 N N . HIS A 1 131 ? 1.872 -1.939 -15.943 1.00 95.75 131 HIS A N 1
ATOM 1003 C CA . HIS A 1 131 ? 0.753 -2.125 -15.027 1.00 95.75 131 HIS A CA 1
ATOM 1004 C C . HIS A 1 131 ? 0.517 -3.594 -14.624 1.00 95.75 131 HIS A C 1
ATOM 1006 O O . HIS A 1 131 ? 0.035 -3.874 -13.531 1.00 95.75 131 HIS A O 1
ATOM 1012 N N . ARG A 1 132 ? 0.913 -4.545 -15.482 1.00 97.75 132 ARG A N 1
ATOM 1013 C CA . ARG A 1 132 ? 0.808 -5.992 -15.232 1.00 97.75 132 ARG A CA 1
ATOM 1014 C C . ARG A 1 132 ? 1.884 -6.536 -14.287 1.00 97.75 132 ARG A C 1
ATOM 1016 O O . ARG A 1 132 ? 1.767 -7.679 -13.865 1.00 97.75 132 ARG A O 1
ATOM 1023 N N . GLN A 1 133 ? 2.902 -5.745 -13.934 1.00 97.88 133 GLN A N 1
ATOM 1024 C CA . GLN A 1 133 ? 3.896 -6.123 -12.918 1.00 97.88 133 GLN A CA 1
ATOM 1025 C C . GLN A 1 133 ? 3.343 -6.037 -11.493 1.00 97.88 133 GLN A C 1
ATOM 1027 O O . GLN A 1 133 ? 4.033 -6.438 -10.560 1.00 97.88 133 GLN A O 1
ATOM 1032 N N . ALA A 1 134 ? 2.128 -5.521 -11.304 1.00 98.06 134 ALA A N 1
ATOM 1033 C CA . ALA A 1 134 ? 1.494 -5.418 -10.003 1.00 98.06 134 ALA A CA 1
ATOM 1034 C C . ALA A 1 134 ? 0.082 -6.011 -10.032 1.00 98.06 134 ALA A C 1
ATOM 1036 O O . ALA A 1 134 ? -0.698 -5.782 -10.956 1.00 98.06 134 ALA A O 1
ATOM 1037 N N . LEU A 1 135 ? -0.250 -6.764 -8.990 1.00 97.94 135 LEU A N 1
ATOM 1038 C CA . LEU A 1 135 ? -1.551 -7.386 -8.790 1.00 97.94 135 LEU A CA 1
ATOM 1039 C C . LEU A 1 135 ? -2.130 -6.902 -7.455 1.00 97.94 135 LEU A C 1
ATOM 1041 O O . LEU A 1 135 ? -1.521 -7.170 -6.419 1.00 97.94 135 LEU A O 1
ATOM 1045 N N . PRO A 1 136 ? -3.294 -6.227 -7.432 1.00 97.12 136 PRO A N 1
ATOM 1046 C CA . PRO A 1 136 ? -3.974 -5.913 -6.180 1.00 97.12 136 PRO A CA 1
ATOM 1047 C C . PRO A 1 136 ? -4.286 -7.207 -5.421 1.00 97.12 136 PRO A C 1
ATOM 1049 O O . PRO A 1 136 ? -4.953 -8.096 -5.953 1.00 97.12 136 PRO A O 1
ATOM 1052 N N . ALA A 1 137 ? -3.779 -7.327 -4.196 1.00 97.31 137 ALA A N 1
ATOM 1053 C CA . ALA A 1 137 ? -3.913 -8.534 -3.384 1.00 97.31 137 ALA A CA 1
ATOM 1054 C C . ALA A 1 137 ? -4.878 -8.323 -2.214 1.00 97.31 137 ALA A C 1
ATOM 1056 O O . ALA A 1 137 ? -5.735 -9.171 -1.967 1.00 97.31 137 ALA A O 1
ATOM 1057 N N . PHE A 1 138 ? -4.770 -7.183 -1.525 1.00 97.00 138 PHE A N 1
ATOM 1058 C CA . PHE A 1 138 ? -5.605 -6.855 -0.370 1.00 97.00 138 PHE A CA 1
ATOM 1059 C C . PHE A 1 138 ? -6.019 -5.388 -0.377 1.00 97.00 138 PHE A C 1
ATOM 1061 O O . PHE A 1 138 ? -5.270 -4.526 -0.839 1.00 97.00 138 PHE A O 1
ATOM 1068 N N . VAL A 1 139 ? -7.184 -5.116 0.208 1.00 94.44 139 VAL A N 1
ATOM 1069 C CA . VAL A 1 139 ? -7.620 -3.769 0.584 1.00 94.44 139 VAL A CA 1
ATOM 1070 C C . VAL A 1 139 ? -7.581 -3.683 2.101 1.00 94.44 139 VAL A C 1
ATOM 1072 O O . VAL A 1 139 ? -8.233 -4.466 2.789 1.00 94.44 139 VAL A O 1
ATOM 1075 N N . VAL A 1 140 ? -6.810 -2.738 2.620 1.00 93.06 140 VAL A N 1
ATOM 1076 C CA . VAL A 1 140 ? -6.711 -2.453 4.049 1.00 93.06 140 VAL A CA 1
ATOM 1077 C C . VAL A 1 140 ? -7.557 -1.229 4.328 1.00 93.06 140 VAL A C 1
ATOM 1079 O O . VAL A 1 140 ? -7.254 -0.162 3.810 1.00 93.06 140 VAL A O 1
ATOM 1082 N N . THR A 1 141 ? -8.600 -1.373 5.141 1.00 91.69 141 THR A N 1
ATOM 1083 C CA . THR A 1 141 ? -9.331 -0.225 5.691 1.00 91.69 141 THR A CA 1
ATOM 1084 C C . THR A 1 141 ? -8.748 0.094 7.063 1.00 91.69 141 THR A C 1
ATOM 1086 O O . THR A 1 141 ? -8.572 -0.818 7.870 1.00 91.69 141 THR A O 1
ATOM 1089 N N . TYR A 1 142 ? -8.412 1.353 7.317 1.00 89.31 142 TYR A N 1
ATOM 1090 C CA . TYR A 1 142 ? -7.734 1.792 8.536 1.00 89.31 142 TYR A CA 1
ATOM 1091 C C . TYR A 1 142 ? -8.322 3.106 9.046 1.00 89.31 142 TYR A C 1
ATOM 1093 O O . TYR A 1 142 ? -8.879 3.883 8.283 1.00 89.31 142 TYR A O 1
ATOM 1101 N N . SER A 1 143 ? -8.173 3.380 10.334 1.00 86.69 143 SER A N 1
ATOM 1102 C CA . SER A 1 143 ? -8.477 4.679 10.933 1.00 86.69 143 SER A CA 1
ATOM 1103 C C . SER A 1 143 ? -7.193 5.267 11.496 1.00 86.69 143 SER A C 1
ATOM 1105 O O . SER A 1 143 ? -6.448 4.573 12.185 1.00 86.69 143 SER A O 1
ATOM 1107 N N . ILE A 1 144 ? -6.919 6.536 11.193 1.00 83.44 144 ILE A N 1
ATOM 1108 C CA . ILE A 1 144 ? -5.827 7.266 11.838 1.00 83.44 144 ILE A CA 1
ATOM 1109 C C . ILE A 1 144 ? -6.381 7.815 13.148 1.00 83.44 144 ILE A C 1
ATOM 1111 O O . ILE A 1 144 ? -7.234 8.699 13.134 1.00 83.44 144 ILE A O 1
ATOM 1115 N N . GLU A 1 145 ? -5.917 7.281 14.271 1.00 79.06 145 GLU A N 1
ATOM 1116 C CA . GLU A 1 145 ? -6.207 7.867 15.576 1.00 79.06 145 GLU A CA 1
ATOM 1117 C C . GLU A 1 145 ? -5.341 9.114 15.751 1.00 79.06 145 GLU A C 1
ATOM 1119 O O . GLU A 1 145 ? -4.108 9.044 15.691 1.00 79.06 145 GLU A O 1
ATOM 1124 N N . HIS A 1 146 ? -5.966 10.273 15.959 1.00 75.00 146 HIS A N 1
ATOM 1125 C CA . HIS A 1 146 ? -5.212 11.439 16.394 1.00 75.00 146 HIS A CA 1
ATOM 1126 C C . HIS A 1 146 ? -4.730 11.196 17.835 1.00 75.00 146 HIS A C 1
ATOM 1128 O O . HIS A 1 146 ? -5.501 10.703 18.657 1.00 75.00 146 HIS A O 1
ATOM 1134 N N . PRO A 1 147 ? -3.487 11.565 18.196 1.00 75.06 147 PRO A N 1
ATOM 1135 C CA . PRO A 1 147 ? -2.968 11.337 19.548 1.00 75.06 147 PRO A CA 1
ATOM 1136 C C . PRO A 1 147 ? -3.856 11.927 20.655 1.00 75.06 147 PRO A C 1
ATOM 1138 O O . PRO A 1 147 ? -3.997 11.327 21.716 1.00 75.06 147 PRO A O 1
ATOM 1141 N N . GLN A 1 148 ? -4.506 13.064 20.382 1.00 69.88 148 GLN A N 1
ATOM 1142 C CA . GLN A 1 148 ? -5.466 13.686 21.300 1.00 69.88 148 GLN A CA 1
ATOM 1143 C C . GLN A 1 148 ? -6.736 12.842 21.494 1.00 69.88 148 GLN A C 1
ATOM 1145 O O . GLN A 1 148 ? -7.280 12.790 22.598 1.00 69.88 148 GLN A O 1
ATOM 1150 N N . ASP A 1 149 ? -7.172 12.124 20.460 1.00 69.12 149 ASP A N 1
ATOM 1151 C CA . ASP A 1 149 ? -8.330 11.229 20.521 1.00 69.12 149 ASP A CA 1
ATOM 1152 C C . ASP A 1 149 ? -7.980 9.913 21.221 1.00 69.12 149 ASP A C 1
ATOM 1154 O O . ASP A 1 149 ? -8.814 9.348 21.929 1.00 69.12 149 ASP A O 1
ATOM 1158 N N . ALA A 1 150 ? -6.738 9.439 21.085 1.00 71.62 150 ALA A N 1
ATOM 1159 C CA . ALA A 1 150 ? -6.251 8.255 21.789 1.00 71.62 150 ALA A CA 1
ATOM 1160 C C . ALA A 1 150 ? -6.168 8.493 23.306 1.00 71.62 150 ALA A C 1
ATOM 1162 O O . ALA A 1 150 ? -6.553 7.634 24.103 1.00 71.62 150 ALA A O 1
ATOM 1163 N N . GLU A 1 151 ? -5.710 9.675 23.721 1.00 75.31 151 GLU A N 1
ATOM 1164 C CA . GLU A 1 151 ? -5.672 10.064 25.133 1.00 75.31 151 GLU A CA 1
ATOM 1165 C C . GLU A 1 151 ? -7.080 10.298 25.694 1.00 75.31 151 GLU A C 1
ATOM 1167 O O . GLU A 1 151 ? -7.404 9.802 26.774 1.00 75.31 151 GLU A O 1
ATOM 1172 N N . SER A 1 152 ? -7.958 10.924 24.905 1.00 78.81 152 SER A N 1
ATOM 1173 C CA . SER A 1 152 ? -9.382 11.053 25.239 1.00 78.81 152 SER A CA 1
ATOM 1174 C C . SER A 1 152 ? -10.066 9.687 25.366 1.00 78.81 152 SER A C 1
ATOM 1176 O O . SER A 1 152 ? -10.837 9.465 26.296 1.00 78.81 152 SER A O 1
ATOM 1178 N N . SER A 1 153 ? -9.747 8.729 24.491 1.00 75.75 153 SER A N 1
ATOM 1179 C CA . SER A 1 153 ? -10.310 7.373 24.537 1.00 75.75 153 SER A CA 1
ATOM 1180 C C . SER A 1 153 ? -9.869 6.610 25.785 1.00 75.75 153 SER A C 1
ATOM 1182 O O . SER A 1 153 ? -10.697 5.966 26.429 1.00 75.75 153 SER A O 1
ATOM 1184 N N . LYS A 1 154 ? -8.595 6.734 26.189 1.00 83.56 154 LYS A N 1
ATOM 1185 C CA . LYS A 1 154 ? -8.111 6.170 27.461 1.00 83.56 154 LYS A CA 1
ATOM 1186 C C . LYS A 1 154 ? -8.860 6.765 28.651 1.00 83.56 154 LYS A C 1
ATOM 1188 O O . LYS A 1 154 ? -9.384 6.010 29.469 1.00 83.56 154 LYS A O 1
ATOM 1193 N N . GLN A 1 155 ? -8.996 8.091 28.695 1.00 88.00 155 GLN A N 1
ATOM 1194 C CA . GLN A 1 155 ? -9.740 8.775 29.755 1.00 88.00 155 GLN A CA 1
ATOM 1195 C C . GLN A 1 155 ? -11.205 8.328 29.811 1.00 88.00 155 GLN A C 1
ATOM 1197 O O . GLN A 1 155 ? -11.725 8.089 30.897 1.00 88.00 155 GLN A O 1
ATOM 1202 N N . VAL A 1 156 ? -11.867 8.144 28.662 1.00 89.12 156 VAL A N 1
ATOM 1203 C CA . VAL A 1 156 ? -13.244 7.627 28.610 1.00 89.12 156 VAL A CA 1
ATOM 1204 C C . VAL A 1 156 ? -13.320 6.209 29.176 1.00 89.12 156 VAL A C 1
ATOM 1206 O O . VAL A 1 156 ? -14.185 5.942 30.008 1.00 89.12 156 VAL A O 1
ATOM 1209 N N . THR A 1 157 ? -12.401 5.311 28.807 1.00 90.88 157 THR A N 1
ATOM 1210 C CA . THR A 1 157 ? -12.402 3.939 29.346 1.00 90.88 157 THR A CA 1
ATOM 1211 C C . THR A 1 157 ? -12.144 3.888 30.855 1.00 90.88 157 THR A C 1
ATOM 1213 O O . THR A 1 157 ? -12.797 3.120 31.564 1.00 90.88 157 THR A O 1
ATOM 1216 N N . GLU A 1 158 ? -11.250 4.735 31.371 1.00 95.56 158 GLU A N 1
ATOM 1217 C CA . GLU A 1 158 ? -11.000 4.861 32.811 1.00 95.56 158 GLU A CA 1
ATOM 1218 C C . GLU A 1 158 ? -12.217 5.429 33.546 1.00 95.56 158 GLU A C 1
ATOM 1220 O O . GLU A 1 158 ? -12.612 4.910 34.593 1.00 95.56 158 GLU A O 1
ATOM 1225 N N . LEU A 1 159 ? -12.866 6.446 32.972 1.00 95.00 159 LEU A N 1
ATOM 1226 C CA . LEU A 1 159 ? -14.072 7.050 33.530 1.00 95.00 159 LEU A CA 1
ATOM 1227 C C . LEU A 1 159 ? -15.239 6.052 33.566 1.00 95.00 159 LEU A C 1
ATOM 1229 O O . LEU A 1 159 ? -15.968 5.985 34.557 1.00 95.00 159 LEU A O 1
ATOM 1233 N N . GLU A 1 160 ? -15.408 5.240 32.522 1.00 95.00 160 GLU A N 1
ATOM 1234 C CA . GLU A 1 160 ? -16.420 4.182 32.489 1.00 95.00 160 GLU A CA 1
ATOM 1235 C C . GLU A 1 160 ? -16.152 3.092 33.532 1.00 95.00 160 GLU A C 1
ATOM 1237 O O . GLU A 1 160 ? -17.086 2.632 34.200 1.00 95.00 160 GLU A O 1
ATOM 1242 N N . ALA A 1 161 ? -14.890 2.698 33.722 1.00 96.25 161 ALA A N 1
ATOM 1243 C CA . ALA A 1 161 ? -14.509 1.749 34.763 1.00 96.25 161 ALA A CA 1
ATOM 1244 C C . ALA A 1 161 ? -14.777 2.315 36.170 1.00 96.25 161 ALA A C 1
ATOM 1246 O O . ALA A 1 161 ? -15.363 1.629 37.014 1.00 96.25 161 ALA A O 1
ATOM 1247 N N . ALA A 1 162 ? -14.425 3.583 36.406 1.00 96.94 162 ALA A N 1
ATOM 1248 C CA . ALA A 1 162 ? -14.696 4.279 37.660 1.00 96.94 162 ALA A CA 1
ATOM 1249 C C . ALA A 1 162 ? -16.204 4.392 37.934 1.00 96.94 162 ALA A C 1
ATOM 1251 O O . ALA A 1 162 ? -16.653 4.109 39.047 1.00 96.94 162 ALA A O 1
ATOM 1252 N N . LYS A 1 163 ? -17.004 4.717 36.910 1.00 97.56 163 LYS A N 1
ATOM 1253 C CA . LYS A 1 163 ? -18.468 4.773 37.006 1.00 97.56 163 LYS A CA 1
ATOM 1254 C C . LYS A 1 163 ? -19.060 3.423 37.414 1.00 97.56 163 LYS A C 1
ATOM 1256 O O . LYS A 1 163 ? -19.840 3.376 38.361 1.00 97.56 163 LYS A O 1
ATOM 1261 N N . ARG A 1 164 ? -18.656 2.323 36.767 1.00 97.50 164 ARG A N 1
ATOM 1262 C CA . ARG A 1 164 ? -19.130 0.969 37.121 1.00 97.50 164 ARG A CA 1
ATOM 1263 C C . ARG A 1 164 ? -18.752 0.579 38.549 1.00 97.50 164 ARG A C 1
ATOM 1265 O O . ARG A 1 164 ? -19.558 -0.023 39.255 1.00 97.50 164 ARG A O 1
ATOM 1272 N N . SER A 1 165 ? -17.544 0.936 38.984 1.00 98.19 165 SER A N 1
ATOM 1273 C CA . SER A 1 165 ? -17.093 0.709 40.362 1.00 98.19 165 SER A CA 1
ATOM 1274 C C . SER A 1 165 ? -17.964 1.465 41.372 1.00 98.19 165 SER A C 1
ATOM 1276 O O . SER A 1 165 ? -18.425 0.885 42.357 1.00 98.19 165 SER A O 1
ATOM 1278 N N . LEU A 1 166 ? -18.267 2.737 41.098 1.00 98.06 166 LEU A N 1
ATOM 1279 C CA . LEU A 1 166 ? -19.122 3.556 41.954 1.00 98.06 166 LEU A CA 1
ATOM 1280 C C . LEU A 1 166 ? -20.566 3.032 41.998 1.00 98.06 166 LEU A C 1
ATOM 1282 O O . LEU A 1 166 ? -21.154 2.939 43.073 1.00 98.06 166 LEU A O 1
ATOM 1286 N N . GLU A 1 167 ? -21.127 2.636 40.854 1.00 98.06 167 GLU A N 1
ATOM 1287 C CA . GLU A 1 167 ? -22.459 2.022 40.777 1.00 98.06 167 GLU A CA 1
ATOM 1288 C C . GLU A 1 167 ? -22.538 0.735 41.614 1.00 98.06 167 GLU A C 1
ATOM 1290 O O . GLU A 1 167 ? -23.508 0.537 42.348 1.00 98.06 167 GLU A O 1
ATOM 1295 N N . ALA A 1 168 ? -21.491 -0.097 41.595 1.00 98.12 168 ALA A N 1
ATOM 1296 C CA . ALA A 1 168 ? -21.411 -1.294 42.431 1.00 98.12 168 ALA A CA 1
ATOM 1297 C C . ALA A 1 168 ? -21.350 -0.968 43.936 1.00 98.12 168 ALA A C 1
ATOM 1299 O O . ALA A 1 168 ? -21.989 -1.650 44.741 1.00 98.12 168 ALA A O 1
ATOM 1300 N N . GLN A 1 169 ? -20.626 0.086 44.330 1.00 98.25 169 GLN A N 1
ATOM 1301 C CA . GLN A 1 169 ? -20.585 0.547 45.724 1.00 98.25 169 GLN A CA 1
ATOM 1302 C C . GLN A 1 169 ? -21.942 1.084 46.190 1.00 98.25 169 GLN A C 1
ATOM 1304 O O . GLN A 1 169 ? -22.391 0.745 47.286 1.00 98.25 169 GLN A O 1
ATOM 1309 N N . ILE A 1 170 ? -22.623 1.870 45.351 1.00 98.19 170 ILE A N 1
ATOM 1310 C CA . ILE A 1 170 ? -23.972 2.377 45.635 1.00 98.19 170 ILE A CA 1
ATOM 1311 C C . ILE A 1 170 ? -24.945 1.211 45.829 1.00 98.19 170 ILE A C 1
ATOM 1313 O O . ILE A 1 170 ? -25.730 1.214 46.777 1.00 98.19 170 ILE A O 1
ATOM 1317 N N . GLU A 1 171 ? -24.888 0.199 44.964 1.00 98.44 171 GLU A N 1
ATOM 1318 C CA . GLU A 1 171 ? -25.761 -0.970 45.063 1.00 98.44 171 GLU A CA 1
ATOM 1319 C C . GLU A 1 171 ? -25.483 -1.800 46.326 1.00 98.44 171 GLU A C 1
ATOM 1321 O O . GLU A 1 171 ? -26.412 -2.286 46.974 1.00 98.44 171 GLU A O 1
ATOM 1326 N N . LYS A 1 172 ? -24.213 -1.910 46.732 1.00 98.50 172 LYS A N 1
ATOM 1327 C CA . LYS A 1 172 ? -23.826 -2.547 47.996 1.00 98.50 172 LYS A CA 1
ATOM 1328 C C . LYS A 1 172 ? -24.408 -1.803 49.205 1.00 98.50 172 LYS A C 1
ATOM 1330 O O . LYS A 1 172 ? -25.075 -2.426 50.028 1.00 98.50 172 LYS A O 1
ATOM 1335 N N . LEU A 1 173 ? -24.223 -0.484 49.277 1.00 98.44 173 LEU A N 1
ATOM 1336 C CA . LEU A 1 173 ? -24.734 0.343 50.377 1.00 98.44 173 LEU A CA 1
ATOM 1337 C C . LEU A 1 173 ? -26.265 0.310 50.468 1.00 98.44 173 LEU A C 1
ATOM 1339 O O . LEU A 1 173 ? -26.821 0.266 51.563 1.00 98.44 173 LEU A O 1
ATOM 1343 N N . LYS A 1 174 ? -26.968 0.279 49.329 1.00 98.25 174 LYS A N 1
ATOM 1344 C CA . LYS A 1 174 ? -28.431 0.116 49.309 1.00 98.25 174 LYS A CA 1
ATOM 1345 C C . LYS A 1 174 ? -28.875 -1.194 49.962 1.00 98.25 174 LYS A C 1
ATOM 1347 O O . LYS A 1 174 ? -29.865 -1.192 50.690 1.00 98.25 174 LYS A O 1
ATOM 1352 N N . LYS A 1 175 ? -28.156 -2.295 49.716 1.00 98.38 175 LYS A N 1
ATOM 1353 C CA . LYS A 1 175 ? -28.450 -3.600 50.329 1.00 98.38 175 LYS A CA 1
ATOM 1354 C C . LYS A 1 175 ? -28.188 -3.596 51.832 1.00 98.38 175 LYS A C 1
ATOM 1356 O O . LYS A 1 175 ? -29.030 -4.088 52.574 1.00 98.38 175 LYS A O 1
ATOM 1361 N N . GLU A 1 176 ? -27.079 -3.009 52.277 1.00 98.19 176 GLU A N 1
ATOM 1362 C CA . GLU A 1 176 ? -26.762 -2.864 53.709 1.00 98.19 176 GLU A CA 1
ATOM 1363 C C . GLU A 1 176 ? -27.831 -2.031 54.432 1.00 98.19 176 GLU A C 1
ATOM 1365 O O . GLU A 1 176 ? -28.390 -2.470 55.435 1.00 98.19 176 GLU A O 1
ATOM 1370 N N . LEU A 1 177 ? -28.220 -0.886 53.861 1.00 98.25 177 LEU A N 1
ATOM 1371 C CA . LEU A 1 177 ? -29.279 -0.039 54.415 1.00 98.25 177 LEU A CA 1
ATOM 1372 C C . LEU A 1 177 ? -30.631 -0.769 54.496 1.00 98.25 177 LEU A C 1
ATOM 1374 O O . LEU A 1 177 ? -31.386 -0.592 55.453 1.00 98.25 177 LEU A O 1
ATOM 1378 N N . GLN A 1 178 ? -30.964 -1.575 53.486 1.00 97.88 178 GLN A N 1
ATOM 1379 C CA . GLN A 1 178 ? -32.187 -2.376 53.486 1.00 97.88 178 GLN A CA 1
ATOM 1380 C C . GLN A 1 178 ? -32.160 -3.440 54.595 1.00 97.88 178 GLN A C 1
ATOM 1382 O O . GLN A 1 178 ? -33.148 -3.590 55.313 1.00 97.88 178 GLN A O 1
ATOM 1387 N N . GLN A 1 179 ? -31.025 -4.115 54.787 1.00 97.81 179 GLN A N 1
ATOM 1388 C CA . GLN A 1 179 ? -30.842 -5.082 55.871 1.00 97.81 179 GLN A CA 1
ATOM 1389 C C . GLN A 1 179 ? -30.971 -4.427 57.250 1.00 97.81 179 GLN A C 1
ATOM 1391 O O . GLN A 1 179 ? -31.659 -4.964 58.116 1.00 97.81 179 GLN A O 1
ATOM 1396 N N . GLU A 1 180 ? -30.375 -3.251 57.464 1.00 97.88 180 GLU A N 1
ATOM 1397 C CA . GLU A 1 180 ? -30.529 -2.512 58.723 1.00 97.88 180 GLU A CA 1
ATOM 1398 C C . GLU A 1 180 ? -31.990 -2.132 58.991 1.00 97.88 180 GLU A C 1
ATOM 1400 O O . GLU A 1 180 ? -32.481 -2.281 60.111 1.00 97.88 180 GLU A O 1
ATOM 1405 N N . ARG A 1 181 ? -32.724 -1.687 57.962 1.00 97.56 181 ARG A N 1
ATOM 1406 C CA . ARG A 1 181 ? -34.160 -1.385 58.084 1.00 97.56 181 ARG A CA 1
ATOM 1407 C C . ARG A 1 181 ? -34.968 -2.609 58.502 1.00 97.56 181 ARG A C 1
ATOM 1409 O O . ARG A 1 181 ? -35.844 -2.486 59.359 1.00 97.56 181 ARG A O 1
ATOM 1416 N N . GLU A 1 182 ? -34.670 -3.772 57.933 1.00 96.75 182 GLU A N 1
ATOM 1417 C CA . GLU A 1 182 ? -35.306 -5.042 58.297 1.00 96.75 182 GLU A CA 1
ATOM 1418 C C . GLU A 1 182 ? -34.958 -5.460 59.733 1.00 96.75 182 GLU A C 1
ATOM 1420 O O . GLU A 1 182 ? -35.854 -5.825 60.495 1.00 96.75 182 GLU A O 1
ATOM 1425 N N . GLN A 1 183 ? -33.697 -5.314 60.156 1.00 95.06 183 GLN A N 1
ATOM 1426 C CA . GLN A 1 183 ? -33.285 -5.578 61.541 1.00 95.06 183 GLN A CA 1
ATOM 1427 C C . GLN A 1 183 ? -34.004 -4.667 62.544 1.00 95.06 183 GLN A C 1
ATOM 1429 O O . GLN A 1 183 ? -34.506 -5.136 63.567 1.00 95.06 183 GLN A O 1
ATOM 1434 N N . VAL A 1 184 ? -34.114 -3.369 62.247 1.00 95.50 184 VAL A N 1
ATOM 1435 C CA . VAL A 1 184 ? -34.850 -2.416 63.092 1.00 95.50 184 VAL A CA 1
ATOM 1436 C C . VAL A 1 184 ? -36.338 -2.770 63.158 1.00 95.50 184 VAL A C 1
ATOM 1438 O O . VAL A 1 184 ? -36.947 -2.638 64.221 1.00 95.50 184 VAL A O 1
ATOM 1441 N N . LEU A 1 185 ? -36.935 -3.232 62.055 1.00 94.50 185 LEU A N 1
ATOM 1442 C CA . LEU A 1 185 ? -38.329 -3.679 62.027 1.00 94.50 185 LEU A CA 1
ATOM 1443 C C . LEU A 1 185 ? -38.543 -4.903 62.933 1.00 94.50 185 LEU A C 1
ATOM 1445 O O . LEU A 1 185 ? -39.480 -4.908 63.731 1.00 94.50 185 LEU A O 1
ATOM 1449 N N . LEU A 1 186 ? -37.649 -5.893 62.858 1.00 91.94 186 LEU A N 1
ATOM 1450 C CA . LEU A 1 186 ? -37.686 -7.091 63.703 1.00 91.94 186 LEU A CA 1
ATOM 1451 C C . LEU A 1 186 ? -37.531 -6.744 65.189 1.00 91.94 186 LEU A C 1
ATOM 1453 O O . LEU A 1 186 ? -38.310 -7.213 66.019 1.00 91.94 186 LEU A O 1
ATOM 1457 N N . LEU A 1 187 ? -36.588 -5.860 65.533 1.00 91.00 187 LEU A N 1
ATOM 1458 C CA . LEU A 1 187 ? -36.409 -5.381 66.908 1.00 91.00 187 LEU A CA 1
ATOM 1459 C C . LEU A 1 187 ? -37.649 -4.646 67.426 1.00 91.00 187 LEU A C 1
ATOM 1461 O O . LEU A 1 187 ? -38.029 -4.820 68.583 1.00 91.00 187 LEU A O 1
ATOM 1465 N N . LYS A 1 188 ? -38.307 -3.846 66.578 1.00 88.25 188 LYS A N 1
ATOM 1466 C CA . LYS A 1 188 ? -39.569 -3.191 66.938 1.00 88.25 188 LYS A CA 1
ATOM 1467 C C . LYS A 1 188 ? -40.692 -4.194 67.177 1.00 88.25 188 LYS A C 1
ATOM 1469 O O . LYS A 1 188 ? -41.502 -3.930 68.048 1.00 88.25 188 LYS A O 1
ATOM 1474 N N . GLN A 1 189 ? -40.746 -5.316 66.463 1.00 86.19 189 GLN A N 1
ATOM 1475 C CA . GLN A 1 189 ? -41.773 -6.342 66.678 1.00 86.19 189 GLN A CA 1
ATOM 1476 C C . GLN A 1 189 ? -41.516 -7.163 67.953 1.00 86.19 189 GLN A C 1
ATOM 1478 O O . GLN A 1 189 ? -42.449 -7.397 68.713 1.00 86.19 189 GLN A O 1
ATOM 1483 N N . GLY A 1 190 ? -40.259 -7.516 68.249 1.00 73.81 190 GLY A N 1
ATOM 1484 C CA . GLY A 1 190 ? -39.910 -8.293 69.448 1.00 73.81 190 GLY A CA 1
ATOM 1485 C C . GLY A 1 190 ? -39.978 -7.515 70.771 1.00 73.81 190 GLY A C 1
ATOM 1486 O O . GLY A 1 190 ? -40.135 -8.109 71.833 1.00 73.81 190 GLY A O 1
ATOM 1487 N N . LYS A 1 191 ? -39.888 -6.178 70.742 1.00 55.53 191 LYS A N 1
ATOM 1488 C CA . LYS A 1 191 ? -39.894 -5.347 71.962 1.00 55.53 191 LYS A CA 1
ATOM 1489 C C . LYS A 1 191 ? -41.295 -5.052 72.519 1.0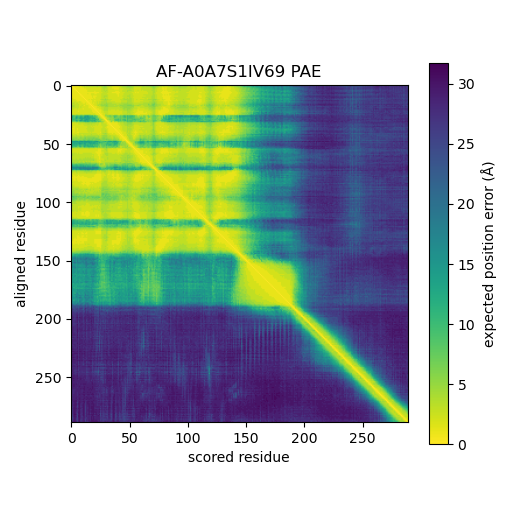0 55.53 191 LYS A C 1
ATOM 1491 O O . LYS A 1 191 ? -41.398 -4.526 73.620 1.00 55.53 191 LYS A O 1
ATOM 1496 N N . TRP A 1 192 ? -42.366 -5.412 71.807 1.00 51.38 192 TRP A N 1
ATOM 1497 C CA . TRP A 1 192 ? -43.743 -5.256 72.304 1.00 51.38 192 TRP A CA 1
ATOM 1498 C C . TRP A 1 192 ? -44.189 -6.361 73.272 1.00 51.38 192 TRP A C 1
ATOM 1500 O O . TRP A 1 192 ? -45.238 -6.228 73.894 1.00 51.38 192 TRP A O 1
ATOM 1510 N N . GLU A 1 193 ? -43.405 -7.427 73.443 1.00 54.09 193 GLU A N 1
ATOM 1511 C CA . GLU A 1 193 ? -43.838 -8.604 74.211 1.00 54.09 193 GLU A CA 1
ATOM 1512 C C . GLU A 1 193 ? -43.349 -8.627 75.671 1.00 54.09 193 GLU A C 1
ATOM 1514 O O . GLU A 1 193 ? -43.748 -9.500 76.438 1.00 54.09 193 GLU A O 1
ATOM 1519 N N . VAL A 1 194 ? -42.541 -7.646 76.097 1.00 53.75 194 VAL A N 1
ATOM 1520 C CA . VAL A 1 194 ? -41.955 -7.621 77.455 1.00 53.75 194 VAL A CA 1
ATOM 1521 C C . VAL A 1 194 ? -42.638 -6.618 78.403 1.00 53.75 194 VAL A C 1
ATOM 1523 O O . VAL A 1 194 ? -42.620 -6.823 79.613 1.00 53.75 194 VAL A O 1
ATOM 1526 N N . ASP A 1 195 ? -43.356 -5.607 77.900 1.00 50.22 195 ASP A N 1
ATOM 1527 C CA . ASP A 1 195 ? -43.947 -4.548 78.747 1.00 50.22 195 ASP A CA 1
ATOM 1528 C C . ASP A 1 195 ? -45.362 -4.843 79.292 1.00 50.22 195 ASP A C 1
ATOM 1530 O O . ASP A 1 195 ? -45.997 -3.972 79.882 1.00 50.22 195 ASP A O 1
ATOM 1534 N N . ASN A 1 196 ? -45.847 -6.087 79.194 1.00 52.12 196 ASN A N 1
ATOM 1535 C CA . ASN A 1 196 ? -47.091 -6.512 79.861 1.00 52.12 196 ASN A CA 1
ATOM 1536 C C . ASN A 1 196 ? -46.879 -7.300 81.170 1.00 52.12 196 ASN A C 1
ATOM 1538 O O . ASN A 1 196 ? -47.835 -7.852 81.719 1.00 52.12 196 ASN A O 1
ATOM 1542 N N . GLN A 1 197 ? -45.665 -7.311 81.734 1.00 51.09 197 GLN A N 1
ATOM 1543 C CA . GLN A 1 197 ? -45.426 -7.810 83.094 1.00 51.09 197 GLN A CA 1
ATOM 1544 C C . GLN A 1 197 ? -45.003 -6.689 84.055 1.00 51.09 197 GLN A C 1
ATOM 1546 O O . GLN A 1 197 ? -43.840 -6.335 84.185 1.00 51.09 197 GLN A O 1
ATOM 1551 N N . LYS A 1 198 ? -46.030 -6.150 84.723 1.00 50.78 198 LYS A N 1
ATOM 1552 C CA . LYS A 1 198 ? -46.105 -5.592 86.089 1.00 50.78 198 LYS A CA 1
ATOM 1553 C C . LYS A 1 198 ? -44.771 -5.187 86.776 1.00 50.78 198 LYS A C 1
ATOM 1555 O O . LYS A 1 198 ? -43.952 -6.056 87.068 1.00 50.78 198 LYS A O 1
ATOM 1560 N N . PRO A 1 199 ? -44.601 -3.916 87.194 1.00 49.66 199 PRO A N 1
ATOM 1561 C CA . PRO A 1 199 ? -43.387 -3.465 87.872 1.00 49.66 199 PRO A CA 1
ATOM 1562 C C . PRO A 1 199 ? -43.325 -3.969 89.324 1.00 49.66 199 PRO A C 1
ATOM 1564 O O . PRO A 1 199 ? -44.252 -3.754 90.109 1.00 49.66 199 PRO A O 1
ATOM 1567 N N . LEU A 1 200 ? -42.208 -4.602 8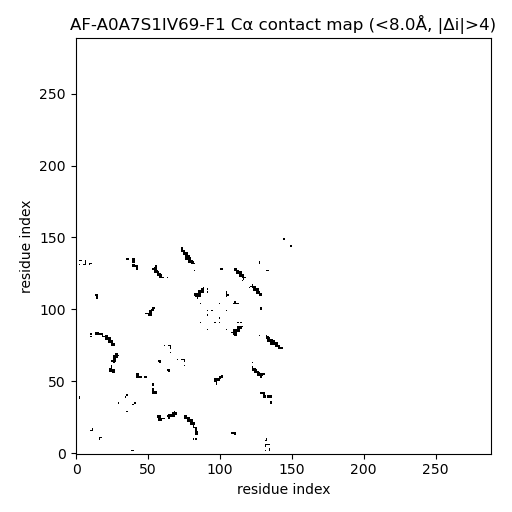9.693 1.00 43.84 200 LEU A N 1
ATOM 1568 C CA . LEU A 1 200 ? -41.814 -4.855 91.080 1.00 43.84 200 LEU A CA 1
ATOM 1569 C C . LEU A 1 200 ? -40.798 -3.792 91.522 1.00 43.84 200 LEU A C 1
ATOM 1571 O O . LEU A 1 200 ? -39.718 -3.656 90.955 1.00 43.84 200 LEU A O 1
ATOM 1575 N N . LEU A 1 201 ? -41.195 -3.040 92.547 1.00 51.31 201 LEU A N 1
ATOM 1576 C CA . LEU A 1 201 ? -40.390 -2.120 93.350 1.00 51.31 201 LEU A CA 1
ATOM 1577 C C . LEU A 1 201 ? -39.172 -2.817 93.974 1.00 51.31 201 LEU A C 1
ATOM 1579 O O . LEU A 1 201 ? -39.374 -3.691 94.809 1.00 51.31 201 LEU A O 1
ATOM 1583 N N . VAL A 1 202 ? -37.951 -2.348 93.689 1.00 43.06 202 VAL A N 1
ATOM 1584 C CA . VAL A 1 202 ? -36.758 -2.462 94.564 1.00 43.06 202 VAL A CA 1
ATOM 1585 C C . VAL A 1 202 ? -35.843 -1.264 94.246 1.00 43.06 202 VAL A C 1
ATOM 1587 O O . VAL A 1 202 ? -35.352 -1.132 93.134 1.00 43.06 202 VAL A O 1
ATOM 1590 N N . SER A 1 203 ? -35.873 -0.218 95.077 1.00 41.12 203 SER A N 1
ATOM 1591 C CA . SER A 1 203 ? -34.862 0.139 96.094 1.00 41.12 203 SER A CA 1
ATOM 1592 C C . SER A 1 203 ? -33.500 0.606 95.554 1.00 41.12 203 SER A C 1
ATOM 1594 O O . SER A 1 203 ? -32.661 -0.179 95.129 1.00 41.12 203 SER A O 1
ATOM 1596 N N . THR A 1 204 ? -33.311 1.918 95.705 1.00 51.47 204 THR A N 1
ATOM 1597 C CA . THR A 1 204 ? -32.090 2.701 95.966 1.00 51.47 204 THR A CA 1
ATOM 1598 C C . THR A 1 204 ? -30.787 1.953 96.273 1.00 51.47 204 THR A C 1
ATOM 1600 O O . THR A 1 204 ? -30.738 1.117 97.172 1.00 51.47 204 THR A O 1
ATOM 1603 N N . GLY A 1 205 ? -29.700 2.416 95.646 1.00 40.09 205 GLY A N 1
ATOM 1604 C CA . GLY A 1 205 ? -28.318 2.145 96.042 1.00 40.09 205 GLY A CA 1
ATOM 1605 C C . GLY A 1 205 ? -27.354 3.117 95.359 1.00 40.09 205 GLY A C 1
ATOM 1606 O O . GLY A 1 205 ? -27.055 2.976 94.180 1.00 40.09 205 GLY A O 1
ATOM 1607 N N . VAL A 1 206 ? -26.927 4.130 96.109 1.00 50.53 206 VAL A N 1
ATOM 1608 C CA . VAL A 1 206 ? -25.881 5.110 95.784 1.00 50.53 206 VAL A CA 1
ATOM 1609 C C . VAL A 1 206 ? -24.533 4.401 95.603 1.00 50.53 206 VAL A C 1
ATOM 1611 O O . VAL A 1 206 ? -24.218 3.532 96.409 1.00 50.53 206 VAL A O 1
ATOM 1614 N N . ASN A 1 207 ? -23.728 4.797 94.610 1.00 41.44 207 ASN A N 1
ATOM 1615 C CA . ASN A 1 207 ? -22.292 5.035 94.806 1.00 41.44 207 ASN A CA 1
ATOM 1616 C C . ASN A 1 207 ? -21.660 5.782 93.622 1.00 41.44 207 ASN A C 1
ATOM 1618 O O . ASN A 1 207 ? -21.703 5.360 92.469 1.00 41.44 207 ASN A O 1
ATOM 1622 N N . THR A 1 208 ? -21.079 6.920 93.978 1.00 51.03 208 THR A N 1
ATOM 1623 C CA . THR A 1 208 ? -20.021 7.659 93.296 1.00 51.03 208 THR A CA 1
ATOM 1624 C C . THR A 1 208 ? -18.771 6.787 93.154 1.00 51.03 208 THR A C 1
ATOM 1626 O O . THR A 1 208 ? -18.401 6.146 94.130 1.00 51.03 208 THR A O 1
ATOM 1629 N N . ASP A 1 209 ? -18.083 6.806 92.008 1.00 39.94 209 ASP A N 1
ATOM 1630 C CA . ASP A 1 209 ? -16.731 7.378 91.990 1.00 39.94 209 ASP A CA 1
ATOM 1631 C C . ASP A 1 209 ? -16.101 7.541 90.599 1.00 39.94 209 ASP A C 1
ATOM 1633 O O . ASP A 1 209 ? -16.292 6.772 89.659 1.00 39.94 209 ASP A O 1
ATOM 1637 N N . VAL A 1 210 ? -15.336 8.626 90.566 1.00 49.72 210 VAL A N 1
ATOM 1638 C CA . VAL A 1 210 ? -14.279 9.100 89.672 1.00 49.72 210 VAL A CA 1
ATOM 1639 C C . VAL A 1 210 ? -13.374 7.979 89.132 1.00 49.72 210 VAL A C 1
ATOM 1641 O O . VAL A 1 210 ? -13.043 7.063 89.872 1.00 49.72 210 VAL A O 1
ATOM 1644 N N . THR A 1 211 ? -12.894 8.081 87.881 1.00 42.78 211 THR A N 1
ATOM 1645 C CA . THR A 1 211 ? -11.452 8.205 87.536 1.00 42.78 211 THR A CA 1
ATOM 1646 C C . THR A 1 211 ? -11.265 8.391 86.026 1.00 42.78 211 THR A C 1
ATOM 1648 O O . THR A 1 211 ? -11.588 7.536 85.207 1.00 42.78 211 THR A O 1
ATOM 1651 N N . SER A 1 212 ? -10.713 9.545 85.672 1.00 51.66 212 SER A N 1
ATOM 1652 C CA . SER A 1 212 ? -10.112 9.885 84.388 1.00 51.66 212 SER A CA 1
ATOM 1653 C C . SER A 1 212 ? -8.775 9.158 84.215 1.00 51.66 212 SER A C 1
ATOM 1655 O O . SER A 1 212 ? -7.937 9.172 85.115 1.00 51.66 212 SER A O 1
ATOM 1657 N N . THR A 1 213 ? -8.508 8.575 83.044 1.00 44.31 213 THR A N 1
ATOM 1658 C CA . THR A 1 213 ? -7.130 8.227 82.660 1.00 44.31 213 THR A CA 1
ATOM 1659 C C . THR A 1 213 ? -6.926 8.392 81.161 1.00 44.31 213 THR A C 1
ATOM 1661 O O . THR A 1 213 ? -7.533 7.722 80.333 1.00 44.31 213 THR A O 1
ATOM 1664 N N . SER A 1 214 ? -6.061 9.350 80.852 1.00 52.62 214 SER A N 1
ATOM 1665 C CA . SER A 1 214 ? -5.436 9.632 79.571 1.00 52.62 214 SER A CA 1
ATOM 1666 C C . SER A 1 214 ? -4.241 8.708 79.331 1.00 52.62 214 SER A C 1
ATOM 1668 O O . SER A 1 214 ? -3.336 8.693 80.160 1.00 52.62 214 SER A O 1
ATOM 1670 N N . THR A 1 215 ? -4.179 8.057 78.174 1.00 45.06 215 THR A N 1
ATOM 1671 C CA . THR A 1 215 ? -2.962 7.580 77.482 1.00 45.06 215 THR A CA 1
ATOM 1672 C C . THR A 1 215 ? -3.405 7.307 76.033 1.00 45.06 215 THR A C 1
ATOM 1674 O O . THR A 1 215 ? -4.435 6.687 75.818 1.00 45.06 215 THR A O 1
ATOM 1677 N N . GLY A 1 216 ? -2.813 7.833 74.961 1.00 45.16 216 GLY A N 1
ATOM 1678 C CA . GLY A 1 216 ? -1.402 8.094 74.710 1.00 45.16 216 GLY A CA 1
ATOM 1679 C C . GLY A 1 216 ? -0.842 6.932 73.883 1.00 45.16 216 GLY A C 1
ATOM 1680 O O . GLY A 1 216 ? -0.276 6.007 74.450 1.00 45.16 216 GLY A O 1
ATOM 1681 N N . THR A 1 217 ? -1.032 6.947 72.561 1.00 45.62 217 THR A N 1
ATOM 1682 C CA . THR A 1 217 ? -0.437 5.973 71.618 1.00 45.62 217 THR A CA 1
ATOM 1683 C C . THR A 1 217 ? -0.008 6.770 70.382 1.00 45.62 217 THR A C 1
ATOM 1685 O O . THR A 1 217 ? -0.845 7.220 69.611 1.00 45.62 217 THR A O 1
ATOM 1688 N N . SER A 1 218 ? 1.210 7.318 70.378 1.00 47.88 218 SER A N 1
ATOM 1689 C CA . SER A 1 218 ? 2.457 6.678 69.924 1.00 47.88 218 SER A CA 1
ATOM 1690 C C . SER A 1 218 ? 2.426 6.381 68.420 1.00 47.88 218 SER A C 1
ATOM 1692 O O . SER A 1 218 ? 1.948 5.344 67.970 1.00 47.88 218 SER A O 1
ATOM 1694 N N . LEU A 1 219 ? 2.939 7.358 67.666 1.00 45.97 219 LEU A N 1
ATOM 1695 C CA . LEU A 1 219 ? 3.408 7.234 66.291 1.00 45.97 219 LEU A CA 1
ATOM 1696 C C . LEU A 1 219 ? 4.591 6.260 66.267 1.00 45.97 219 LEU A C 1
ATOM 1698 O O . LEU A 1 219 ? 5.596 6.491 66.937 1.00 45.97 219 LEU A O 1
ATOM 1702 N N . GLY A 1 220 ? 4.453 5.175 65.509 1.00 41.72 220 GLY A N 1
ATOM 1703 C CA . GLY A 1 220 ? 5.555 4.285 65.170 1.00 41.72 220 GLY A CA 1
ATOM 1704 C C . GLY A 1 220 ? 6.313 4.836 63.968 1.00 41.72 220 GLY A C 1
ATOM 1705 O O . GLY A 1 220 ? 5.827 4.762 62.842 1.00 41.72 220 GLY A O 1
ATOM 1706 N N . GLU A 1 221 ? 7.500 5.382 64.222 1.00 45.34 221 GLU A N 1
ATOM 1707 C CA . GLU A 1 221 ? 8.539 5.589 63.217 1.00 45.34 221 GLU A CA 1
ATOM 1708 C C . GLU A 1 221 ? 9.108 4.223 62.813 1.00 45.34 221 GLU A C 1
ATOM 1710 O O . GLU A 1 221 ? 9.719 3.517 63.615 1.00 45.34 221 GLU A O 1
ATOM 1715 N N . GLY A 1 222 ? 8.874 3.834 61.560 1.00 43.22 222 GLY A N 1
ATOM 1716 C CA . GLY A 1 222 ? 9.528 2.696 60.928 1.00 43.22 222 GLY A CA 1
ATOM 1717 C C . GLY A 1 222 ? 10.800 3.155 60.227 1.00 43.22 222 GLY A C 1
ATOM 1718 O O . GLY A 1 222 ? 10.742 3.716 59.135 1.00 43.22 222 GLY A O 1
ATOM 1719 N N . THR A 1 223 ? 11.943 2.907 60.858 1.00 47.47 223 THR A N 1
ATOM 1720 C CA . THR A 1 223 ? 13.267 2.943 60.238 1.00 47.47 223 THR A CA 1
ATOM 1721 C C . THR A 1 223 ? 13.421 1.741 59.304 1.00 47.47 223 THR A C 1
ATOM 1723 O O . THR A 1 223 ? 13.226 0.593 59.700 1.00 47.47 223 THR A O 1
ATOM 1726 N N . GLY A 1 224 ? 13.757 2.008 58.042 1.00 39.31 224 GLY A N 1
ATOM 1727 C CA . GLY A 1 224 ? 13.886 0.999 56.995 1.00 39.31 224 GLY A CA 1
ATOM 1728 C C . GLY A 1 224 ? 15.058 1.297 56.072 1.00 39.31 224 GLY A C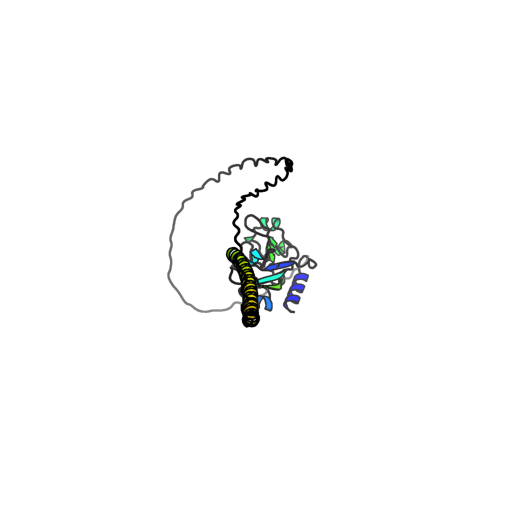 1
ATOM 1729 O O . GLY A 1 224 ? 14.889 1.930 55.039 1.00 39.31 224 GLY A O 1
ATOM 1730 N N . THR A 1 225 ? 16.227 0.821 56.499 1.00 49.62 225 THR A N 1
ATOM 1731 C CA . THR A 1 225 ? 17.322 0.260 55.689 1.00 49.62 225 THR A CA 1
ATOM 1732 C C . THR A 1 225 ? 17.805 1.021 54.455 1.00 49.62 225 THR A C 1
ATOM 1734 O O . THR A 1 225 ? 17.239 0.962 53.365 1.00 49.62 225 THR A O 1
ATOM 1737 N N . GLU A 1 226 ? 18.992 1.586 54.641 1.00 47.78 226 GLU A N 1
ATOM 1738 C CA . GLU A 1 226 ? 20.024 1.796 53.637 1.00 47.78 226 GLU A CA 1
ATOM 1739 C C . GLU A 1 226 ? 20.210 0.548 52.758 1.00 47.78 226 GLU A C 1
ATOM 1741 O O . GLU A 1 226 ? 20.333 -0.579 53.242 1.00 47.78 226 GLU A O 1
ATOM 1746 N N . SER A 1 227 ? 20.266 0.746 51.445 1.00 44.34 227 SER A N 1
ATOM 1747 C CA . SER A 1 227 ? 20.881 -0.199 50.517 1.00 44.34 227 SER A CA 1
ATOM 1748 C C . SER A 1 227 ? 21.465 0.578 49.352 1.00 44.34 227 SER A C 1
ATOM 1750 O O . SER A 1 227 ? 20.787 0.974 48.406 1.00 44.34 227 SER A O 1
ATOM 1752 N N . SER A 1 228 ? 22.765 0.809 49.485 1.00 47.34 228 SER A N 1
ATOM 1753 C CA . SER A 1 228 ? 23.694 1.179 48.435 1.00 47.34 228 SER A CA 1
ATOM 1754 C C . SER A 1 228 ? 23.545 0.255 47.229 1.00 47.34 228 SER A C 1
ATOM 1756 O O . SER A 1 228 ? 23.786 -0.945 47.336 1.00 47.34 228 SER A O 1
ATOM 1758 N N . MET A 1 229 ? 23.254 0.825 46.063 1.00 45.72 229 MET A N 1
ATOM 1759 C CA . MET A 1 229 ? 23.718 0.274 44.794 1.00 45.72 229 MET A CA 1
ATOM 1760 C C . MET A 1 229 ? 24.372 1.387 43.987 1.00 45.72 229 MET A C 1
ATOM 1762 O O . MET A 1 229 ? 23.737 2.209 43.332 1.00 45.72 229 MET A O 1
ATOM 1766 N N . SER A 1 230 ? 25.694 1.404 44.105 1.00 44.84 230 SER A N 1
ATOM 1767 C CA . SER A 1 230 ? 26.639 2.001 43.182 1.00 44.84 230 SER A CA 1
ATOM 1768 C C . SER A 1 230 ? 26.398 1.449 41.778 1.00 44.84 230 SER A C 1
ATOM 1770 O O . SER A 1 230 ? 26.648 0.271 41.525 1.00 44.84 230 SER A O 1
ATOM 1772 N N . ASN A 1 231 ? 25.947 2.307 40.862 1.00 42.28 231 ASN A N 1
ATOM 1773 C CA . ASN A 1 231 ? 25.974 1.990 39.440 1.00 42.28 231 ASN A CA 1
ATOM 1774 C C . ASN A 1 231 ? 27.322 2.409 38.831 1.00 42.28 231 ASN A C 1
ATOM 1776 O O . ASN A 1 231 ? 27.804 3.512 39.103 1.00 42.28 231 ASN A O 1
ATOM 1780 N N . PRO A 1 232 ? 27.940 1.524 38.032 1.00 52.00 232 PRO A N 1
ATOM 1781 C CA . PRO A 1 232 ? 29.285 1.699 37.521 1.00 52.00 232 PRO A CA 1
ATOM 1782 C C . PRO A 1 232 ? 29.340 2.708 36.375 1.00 52.00 232 PRO A C 1
ATOM 1784 O O . PRO A 1 232 ? 28.483 2.755 35.491 1.00 52.00 232 PRO A O 1
ATOM 1787 N N . SER A 1 233 ? 30.427 3.471 36.390 1.00 46.41 233 SER A N 1
ATOM 1788 C CA . SER A 1 233 ? 30.953 4.275 35.298 1.00 46.41 233 SER A CA 1
ATOM 1789 C C . SER A 1 233 ? 30.869 3.527 33.965 1.00 46.41 233 SER A C 1
ATOM 1791 O O . SER A 1 233 ? 31.491 2.478 33.797 1.00 46.41 233 SER A O 1
ATOM 1793 N N . SER A 1 234 ? 30.129 4.085 33.008 1.00 43.03 234 SER A N 1
ATOM 1794 C CA . SER A 1 234 ? 30.232 3.686 31.604 1.00 43.03 234 SER A CA 1
ATOM 1795 C C . SER A 1 234 ? 31.277 4.554 30.891 1.00 43.03 234 SER A C 1
ATOM 1797 O O . SER A 1 234 ? 31.356 5.755 31.165 1.00 43.03 234 SER A O 1
ATOM 1799 N N . PRO A 1 235 ? 32.108 3.956 30.021 1.00 49.84 235 PRO A N 1
ATOM 1800 C CA . PRO A 1 235 ? 33.293 4.586 29.460 1.00 49.84 235 PRO A CA 1
ATOM 1801 C C . PRO A 1 235 ? 32.993 5.384 28.183 1.00 49.84 235 PRO A C 1
ATOM 1803 O O . PRO A 1 235 ? 32.076 5.064 27.436 1.00 49.84 235 PRO A O 1
ATOM 1806 N N . LEU A 1 236 ? 33.850 6.382 27.942 1.00 44.66 236 LEU A N 1
ATOM 1807 C CA . LEU A 1 236 ? 34.312 6.864 26.634 1.00 44.66 236 LEU A CA 1
ATOM 1808 C C . LEU A 1 236 ? 33.302 6.834 25.472 1.00 44.66 236 LEU A C 1
ATOM 1810 O O . LEU A 1 236 ? 33.252 5.886 24.690 1.00 44.66 236 LEU A O 1
ATOM 1814 N N . VAL A 1 237 ? 32.637 7.966 25.248 1.00 43.47 237 VAL A N 1
ATOM 1815 C CA . VAL A 1 237 ? 32.320 8.402 23.884 1.00 43.47 237 VAL A CA 1
ATOM 1816 C C . VAL A 1 237 ? 33.518 9.185 23.364 1.00 43.47 237 VAL A C 1
ATOM 1818 O O . VAL A 1 237 ? 33.879 10.229 23.903 1.00 43.47 237 VAL A O 1
ATOM 1821 N N . HIS A 1 238 ? 34.173 8.630 22.347 1.00 47.00 238 HIS A N 1
ATOM 1822 C CA . HIS A 1 238 ? 35.154 9.341 21.547 1.00 47.00 238 HIS A CA 1
ATOM 1823 C C . HIS A 1 238 ? 34.490 10.544 20.871 1.00 47.00 238 HIS A C 1
ATOM 1825 O O . HIS A 1 238 ? 33.586 10.380 20.054 1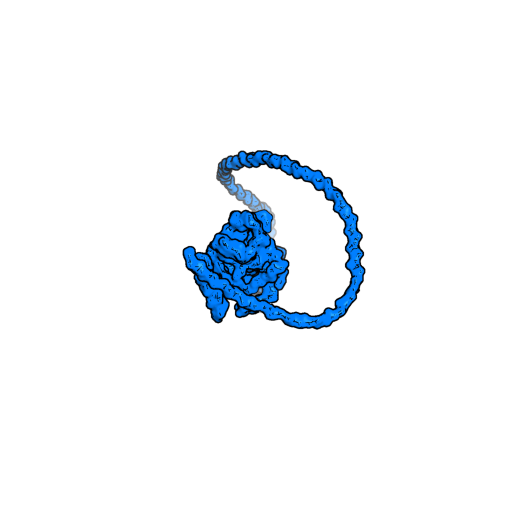.00 47.00 238 HIS A O 1
ATOM 1831 N N . ASP A 1 239 ? 35.010 11.731 21.174 1.00 39.06 239 ASP A N 1
ATOM 1832 C CA . ASP A 1 239 ? 35.001 12.872 20.267 1.00 39.06 239 ASP A CA 1
ATOM 1833 C C . ASP A 1 239 ? 35.629 12.439 18.935 1.00 39.06 239 ASP A C 1
ATOM 1835 O O . ASP A 1 239 ? 36.847 12.272 18.825 1.00 39.06 239 ASP A O 1
ATOM 1839 N N . MET A 1 240 ? 34.803 12.250 17.908 1.00 49.72 240 MET A N 1
ATOM 1840 C CA . MET A 1 240 ? 35.258 12.386 16.531 1.00 49.72 240 MET A CA 1
ATOM 1841 C C . MET A 1 240 ? 34.841 13.760 16.032 1.00 49.72 240 MET A C 1
ATOM 1843 O O . MET A 1 240 ? 33.711 13.994 15.606 1.00 49.72 240 MET A O 1
ATOM 1847 N N . ALA A 1 241 ? 35.815 14.660 16.113 1.00 40.88 241 ALA A N 1
ATOM 1848 C CA . ALA A 1 241 ? 35.841 15.934 15.431 1.00 40.88 241 ALA A CA 1
ATOM 1849 C C . ALA A 1 241 ? 35.495 15.749 13.943 1.00 40.88 241 ALA A C 1
ATOM 1851 O O . ALA A 1 241 ? 36.253 15.148 13.180 1.00 40.88 241 ALA A O 1
ATOM 1852 N N . CYS A 1 242 ? 34.358 16.299 13.520 1.00 43.00 242 CYS A N 1
ATOM 1853 C CA . CYS A 1 242 ? 34.152 16.645 12.121 1.00 43.00 242 CYS A CA 1
ATOM 1854 C C . CYS A 1 242 ? 35.011 17.878 11.826 1.00 43.00 242 CYS A C 1
ATOM 1856 O O . CYS A 1 242 ? 34.753 18.965 12.342 1.00 43.00 242 CYS A O 1
ATOM 1858 N N . GLY A 1 243 ? 36.070 17.670 11.042 1.00 43.81 243 GLY A N 1
ATOM 1859 C CA . GLY A 1 243 ? 36.903 18.731 10.485 1.00 43.81 243 GLY A CA 1
ATOM 1860 C C . GLY A 1 243 ? 36.133 19.643 9.515 1.00 43.81 243 GLY A C 1
ATOM 1861 O O . GLY A 1 243 ? 35.004 19.333 9.128 1.00 43.81 243 GLY A O 1
ATOM 1862 N N . PRO A 1 244 ? 36.734 20.786 9.150 1.00 53.38 244 PRO A N 1
ATOM 1863 C CA . PRO A 1 244 ? 36.033 21.938 8.599 1.00 53.38 244 PRO A CA 1
ATOM 1864 C C . PRO A 1 244 ? 35.523 21.704 7.173 1.00 53.38 244 PRO A C 1
ATOM 1866 O O . PRO A 1 244 ? 36.210 21.119 6.337 1.00 53.38 244 PRO A O 1
ATOM 1869 N N . MET A 1 245 ? 34.314 22.209 6.906 1.00 43.62 245 MET A N 1
ATOM 1870 C CA . MET A 1 245 ? 33.804 22.417 5.552 1.00 43.62 245 MET A CA 1
ATOM 1871 C C . MET A 1 245 ? 34.685 23.453 4.856 1.00 43.62 245 MET A C 1
ATOM 1873 O O . MET A 1 245 ? 34.819 24.573 5.344 1.00 43.62 245 MET A O 1
ATOM 1877 N N . GLU A 1 246 ? 35.271 23.085 3.720 1.00 50.47 246 GLU A N 1
ATOM 1878 C CA . GLU A 1 246 ? 35.868 24.063 2.821 1.00 50.47 246 GLU A CA 1
ATOM 1879 C C . GLU A 1 246 ? 34.769 24.858 2.109 1.00 50.47 246 GLU A C 1
ATOM 1881 O O . GLU A 1 246 ? 33.860 24.304 1.480 1.00 50.47 246 GLU A O 1
ATOM 1886 N N . ASP A 1 247 ? 34.882 26.178 2.232 1.00 39.12 247 ASP A N 1
ATOM 1887 C CA . ASP A 1 247 ? 34.083 27.187 1.557 1.00 39.12 247 ASP A CA 1
ATOM 1888 C C . ASP A 1 247 ? 34.293 27.125 0.037 1.00 39.12 247 ASP A C 1
ATOM 1890 O O . ASP A 1 247 ? 35.260 27.665 -0.504 1.00 39.12 247 ASP A O 1
ATOM 1894 N N . PHE A 1 248 ? 33.336 26.551 -0.693 1.00 42.53 248 PHE A N 1
ATOM 1895 C CA . PHE A 1 248 ? 33.199 26.844 -2.118 1.00 42.53 248 PHE A CA 1
ATOM 1896 C C . PHE A 1 248 ? 32.376 28.120 -2.298 1.00 42.53 248 PHE A C 1
ATOM 1898 O O . PHE A 1 248 ? 31.148 28.110 -2.368 1.00 42.53 248 PHE A O 1
ATOM 1905 N N . SER A 1 249 ? 33.102 29.233 -2.401 1.00 39.25 249 SER A N 1
ATOM 1906 C CA . SER A 1 249 ? 32.601 30.529 -2.858 1.00 39.25 249 SER A CA 1
ATOM 1907 C C . SER A 1 249 ? 32.087 30.439 -4.300 1.00 39.25 249 SER A C 1
ATOM 1909 O O . SER A 1 249 ? 32.829 30.629 -5.267 1.00 39.25 249 SER A O 1
ATOM 1911 N N . SER A 1 250 ? 30.790 30.183 -4.465 1.00 47.25 250 SER A N 1
ATOM 1912 C CA . SER A 1 250 ? 30.089 30.379 -5.732 1.00 47.25 250 SER A CA 1
ATOM 1913 C C . SER A 1 250 ? 30.007 31.874 -6.043 1.00 47.25 250 SER A C 1
ATOM 1915 O O . SER A 1 250 ? 29.300 32.627 -5.374 1.00 47.25 250 SER A O 1
ATOM 1917 N N . HIS A 1 251 ? 30.757 32.293 -7.061 1.00 42.09 251 HIS A N 1
ATOM 1918 C CA . HIS A 1 251 ? 30.734 33.646 -7.594 1.00 42.09 251 HIS A CA 1
ATOM 1919 C C . HIS A 1 251 ? 29.356 33.961 -8.185 1.00 42.09 251 HIS A C 1
ATOM 1921 O O . HIS A 1 251 ? 28.856 33.269 -9.074 1.00 42.09 251 HIS A O 1
ATOM 1927 N N . SER A 1 252 ? 28.761 35.037 -7.684 1.00 41.19 252 SER A N 1
ATOM 1928 C CA . SER A 1 252 ? 27.588 35.704 -8.226 1.00 41.19 252 SER A CA 1
ATOM 1929 C C . SER A 1 252 ? 27.940 36.381 -9.553 1.00 41.19 252 SER A C 1
ATOM 1931 O O . SER A 1 252 ? 28.535 37.454 -9.597 1.00 41.19 252 SER A O 1
ATOM 1933 N N . GLY A 1 253 ? 27.551 35.749 -10.659 1.00 36.28 253 GLY A N 1
ATOM 1934 C CA . GLY A 1 253 ? 27.501 36.388 -11.970 1.00 36.28 253 GLY A CA 1
ATOM 1935 C C . GLY A 1 253 ? 26.179 37.130 -12.141 1.00 36.28 253 GLY A C 1
ATOM 1936 O O . GLY A 1 253 ? 25.180 36.541 -12.547 1.00 36.28 253 GLY A O 1
ATOM 1937 N N . THR A 1 254 ? 26.167 38.421 -11.824 1.00 44.25 254 THR A N 1
ATOM 1938 C CA . THR A 1 254 ? 25.124 39.358 -12.243 1.00 44.25 254 THR A CA 1
ATOM 1939 C C . THR A 1 254 ? 25.226 39.585 -13.751 1.00 44.25 254 THR A C 1
ATOM 1941 O O . THR A 1 254 ? 26.222 40.091 -14.259 1.00 44.25 254 THR A O 1
ATOM 1944 N N . GLY A 1 255 ? 24.178 39.205 -14.478 1.00 34.44 255 GLY A N 1
ATOM 1945 C CA . GLY A 1 255 ? 24.039 39.441 -15.912 1.00 34.44 255 GLY A CA 1
ATOM 1946 C C . GLY A 1 255 ? 22.626 39.906 -16.224 1.00 34.44 255 GLY A C 1
ATOM 1947 O O . GLY A 1 255 ? 21.741 39.105 -16.504 1.00 34.44 255 GLY A O 1
ATOM 1948 N N . THR A 1 256 ? 22.419 41.216 -16.131 1.00 45.25 256 THR A N 1
ATOM 1949 C CA . THR A 1 256 ? 21.290 41.946 -16.715 1.00 45.25 256 THR A CA 1
ATOM 1950 C C . THR A 1 256 ? 21.179 41.662 -18.212 1.00 45.25 256 THR A C 1
ATOM 1952 O O . THR A 1 256 ? 22.219 41.579 -18.856 1.00 45.25 256 THR A O 1
ATOM 1955 N N . ASN A 1 257 ? 19.953 41.554 -18.745 1.00 37.78 257 ASN A N 1
ATOM 1956 C CA . ASN A 1 257 ? 19.475 42.091 -20.040 1.00 37.78 257 ASN A CA 1
ATOM 1957 C C . ASN A 1 257 ? 18.023 41.613 -20.238 1.00 37.78 257 ASN A C 1
ATOM 1959 O O . ASN A 1 257 ? 17.757 40.423 -20.338 1.00 37.78 257 ASN A O 1
ATOM 1963 N N . SER A 1 258 ? 17.052 42.470 -19.943 1.00 39.91 258 SER A N 1
ATOM 1964 C CA . SER A 1 258 ? 16.390 43.412 -20.856 1.00 39.91 258 SER A CA 1
ATOM 1965 C C . SER A 1 258 ? 15.159 42.798 -21.535 1.00 39.91 258 SER A C 1
ATOM 1967 O O . SER A 1 258 ? 15.210 41.861 -22.328 1.00 39.91 258 SER A O 1
ATOM 1969 N N . SER A 1 259 ? 14.012 43.356 -21.153 1.00 38.97 259 SER A N 1
ATOM 1970 C CA . SER A 1 259 ? 12.719 43.164 -21.786 1.00 38.97 259 SER A CA 1
ATOM 1971 C C . SER A 1 259 ? 12.783 43.548 -23.260 1.00 38.97 259 SER A C 1
ATOM 1973 O O . SER A 1 259 ? 13.230 44.639 -23.612 1.00 38.97 259 SER A O 1
ATOM 1975 N N . THR A 1 260 ? 12.220 42.720 -24.134 1.00 39.69 260 THR A N 1
ATOM 1976 C CA . THR A 1 260 ? 11.568 43.239 -25.338 1.00 39.69 260 THR A CA 1
ATOM 1977 C C . THR A 1 260 ? 10.281 42.474 -25.579 1.00 39.69 260 THR A C 1
ATOM 1979 O O . THR A 1 260 ? 10.229 41.367 -26.105 1.00 39.69 260 THR A O 1
ATOM 1982 N N . GLU A 1 261 ? 9.229 43.136 -25.136 1.00 38.38 261 GLU A N 1
ATOM 1983 C CA . GLU A 1 261 ? 7.836 42.928 -25.449 1.00 38.38 261 GLU A CA 1
ATOM 1984 C C . GLU A 1 261 ? 7.606 43.003 -26.968 1.00 38.38 261 GLU A C 1
ATOM 1986 O O . GLU A 1 261 ? 7.893 44.015 -27.608 1.00 38.38 261 GLU A O 1
ATOM 1991 N N . ARG A 1 262 ? 7.053 41.942 -27.564 1.00 33.41 262 ARG A N 1
ATOM 1992 C CA . ARG A 1 262 ? 6.293 42.041 -28.819 1.00 33.41 262 ARG A CA 1
ATOM 1993 C C . ARG A 1 262 ? 5.053 41.166 -28.747 1.00 33.41 262 ARG A C 1
ATOM 1995 O O . ARG A 1 262 ? 5.059 39.991 -29.099 1.00 33.41 262 ARG A O 1
ATOM 2002 N N . ARG A 1 263 ? 3.956 41.805 -28.340 1.00 34.56 263 ARG A N 1
ATOM 2003 C CA . ARG A 1 263 ? 2.597 41.412 -28.711 1.00 34.56 263 ARG A CA 1
ATOM 2004 C C . ARG A 1 263 ? 2.452 41.470 -30.235 1.00 34.56 263 ARG A C 1
ATOM 2006 O O . ARG A 1 263 ? 2.679 42.516 -30.837 1.00 34.56 263 ARG A O 1
ATOM 2013 N N . ARG A 1 264 ? 1.974 40.382 -30.837 1.00 36.38 264 ARG A N 1
ATOM 2014 C CA . ARG A 1 264 ? 1.115 40.428 -32.026 1.00 36.38 264 ARG A CA 1
ATOM 2015 C C . ARG A 1 264 ? -0.017 39.427 -31.841 1.00 36.38 264 ARG A C 1
ATOM 2017 O O . ARG A 1 264 ? 0.177 38.224 -31.942 1.00 36.38 264 ARG A O 1
ATOM 2024 N N . VAL A 1 265 ? -1.192 39.970 -31.560 1.00 37.78 265 VAL A N 1
ATOM 2025 C CA . VAL A 1 265 ? -2.480 39.383 -31.930 1.00 37.78 265 VAL A CA 1
ATOM 2026 C C . VAL A 1 265 ? -2.825 39.974 -33.297 1.00 37.78 265 VAL A C 1
ATOM 2028 O O . VAL A 1 265 ? -2.531 41.151 -33.498 1.00 37.78 265 VAL A O 1
ATOM 2031 N N . VA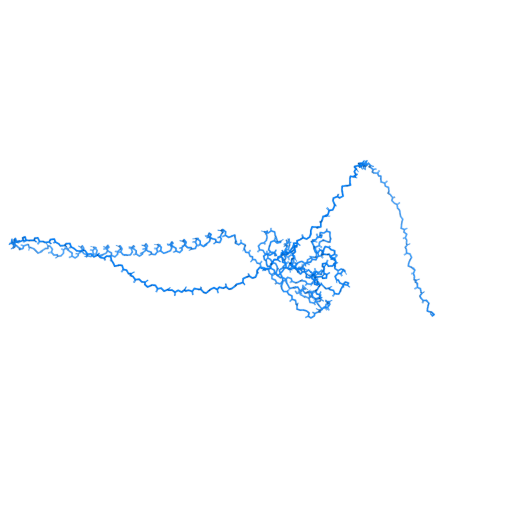L A 1 266 ? -3.401 39.175 -34.206 1.00 33.94 266 VAL A N 1
ATOM 2032 C CA . VAL A 1 266 ? -4.546 39.511 -35.091 1.00 33.94 266 VAL A CA 1
ATOM 2033 C C . VAL A 1 266 ? -4.689 38.468 -36.228 1.00 33.94 266 VAL A C 1
ATOM 2035 O O . VAL A 1 266 ? -3.842 38.349 -37.105 1.00 33.94 266 VAL A O 1
ATOM 2038 N N . THR A 1 267 ? -5.780 37.699 -36.093 1.00 33.41 267 THR A N 1
ATOM 2039 C CA . THR A 1 267 ? -6.805 37.225 -37.060 1.00 33.41 267 THR A CA 1
ATOM 2040 C C . THR A 1 267 ? -6.497 36.384 -38.316 1.00 33.41 267 THR A C 1
ATOM 2042 O O . THR A 1 267 ? -5.861 36.834 -39.259 1.00 33.41 267 THR A O 1
ATOM 2045 N N . THR A 1 268 ? -7.150 35.209 -38.324 1.00 39.62 268 THR A N 1
ATOM 2046 C CA . THR A 1 268 ? -7.994 34.557 -39.362 1.00 39.62 268 THR A CA 1
ATOM 2047 C C . THR A 1 268 ? -7.605 34.587 -40.845 1.00 39.62 268 THR A C 1
ATOM 2049 O O . THR A 1 268 ? -7.557 35.645 -41.461 1.00 39.62 268 THR A O 1
ATOM 2052 N N . SER A 1 269 ? -7.619 33.407 -41.477 1.00 35.91 269 SER A N 1
ATOM 2053 C CA . SER A 1 269 ? -8.374 33.184 -42.723 1.00 35.91 269 SER A CA 1
ATOM 2054 C C . SER A 1 269 ? -8.619 31.691 -42.986 1.00 35.91 269 SER A C 1
ATOM 2056 O O . SER A 1 269 ? -7.830 30.823 -42.624 1.00 35.91 269 SER A O 1
ATOM 2058 N N . SER A 1 270 ? -9.790 31.440 -43.558 1.00 40.78 270 SER A N 1
ATOM 2059 C CA . SER A 1 270 ? -10.365 30.199 -44.074 1.00 40.78 270 SER A CA 1
ATOM 2060 C C . SER A 1 270 ? -9.854 29.844 -45.480 1.00 40.78 270 SER A C 1
ATOM 2062 O O . SER A 1 270 ? -9.508 30.748 -46.235 1.00 40.78 270 SER A O 1
ATOM 2064 N N . GLY A 1 271 ? -9.938 28.565 -45.868 1.00 34.31 271 GLY A N 1
ATOM 2065 C CA . GLY A 1 271 ? -9.796 28.087 -47.261 1.00 34.31 271 GLY A CA 1
ATOM 2066 C C . GLY A 1 271 ? -9.217 26.666 -47.323 1.00 34.31 271 GLY A C 1
ATOM 2067 O O . GLY A 1 271 ? -8.061 26.478 -46.972 1.00 34.31 271 GLY A O 1
ATOM 2068 N N . THR A 1 272 ? -10.045 25.622 -47.456 1.00 41.09 272 THR A N 1
ATOM 2069 C CA . THR A 1 272 ? -10.433 24.901 -48.701 1.00 41.09 272 THR A CA 1
ATOM 2070 C C . THR A 1 272 ? -9.351 24.000 -49.312 1.00 41.09 272 THR A C 1
ATOM 2072 O O . THR A 1 272 ? -8.332 24.484 -49.786 1.00 41.09 272 THR A O 1
ATOM 2075 N N . ASP A 1 273 ? -9.674 22.701 -49.324 1.00 39.78 273 ASP A N 1
ATOM 2076 C CA . ASP A 1 273 ? -9.457 21.669 -50.351 1.00 39.78 273 ASP A CA 1
ATOM 2077 C C . ASP A 1 273 ? -8.097 21.525 -51.058 1.00 39.78 273 ASP A C 1
ATOM 2079 O O . ASP A 1 273 ? -7.650 22.397 -51.792 1.00 39.78 273 ASP A O 1
ATOM 2083 N N . THR A 1 274 ? -7.515 20.319 -51.005 1.00 40.81 274 THR A N 1
ATOM 2084 C CA . THR A 1 274 ? -7.526 19.329 -52.113 1.00 40.81 274 THR A CA 1
ATOM 2085 C C . THR A 1 274 ? -6.427 18.262 -51.974 1.00 40.81 274 THR A C 1
ATOM 2087 O O . THR A 1 274 ? -5.314 18.521 -51.534 1.00 40.81 274 THR A O 1
ATOM 2090 N N . ALA A 1 275 ? -6.786 17.070 -52.464 1.00 39.91 275 ALA A N 1
ATOM 2091 C CA . ALA A 1 275 ? -5.959 16.087 -53.170 1.00 39.91 275 ALA A CA 1
ATOM 2092 C C . ALA A 1 275 ? -4.866 15.300 -52.420 1.00 39.91 275 ALA A C 1
ATOM 2094 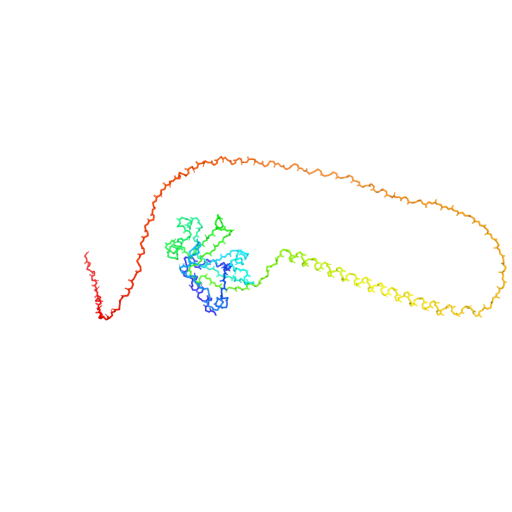O O . ALA A 1 275 ? -3.890 15.813 -51.879 1.00 39.91 275 ALA A O 1
ATOM 2095 N N . GLY A 1 276 ? -5.032 13.977 -52.494 1.00 41.31 276 GLY A N 1
ATOM 2096 C CA . GLY A 1 276 ? -4.079 12.985 -52.031 1.00 41.31 276 GLY A CA 1
ATOM 2097 C C . GLY A 1 276 ? -2.812 12.889 -52.873 1.00 41.31 276 GLY A C 1
ATOM 2098 O O . GLY A 1 276 ? -2.729 13.380 -53.995 1.00 41.31 276 GLY A O 1
ATOM 2099 N N . LEU A 1 277 ? -1.837 12.165 -52.329 1.00 44.81 277 LEU A N 1
ATOM 2100 C CA . LEU A 1 277 ? -0.755 11.598 -53.115 1.00 44.81 277 LEU A CA 1
ATOM 2101 C C . LEU A 1 277 ? -0.274 10.292 -52.475 1.00 44.81 277 LEU A C 1
ATOM 2103 O O . LEU A 1 277 ? 0.177 10.254 -51.329 1.00 44.81 277 LEU A O 1
ATOM 2107 N N . GLU A 1 278 ? -0.390 9.222 -53.258 1.00 47.78 278 GLU A N 1
ATOM 2108 C CA . GLU A 1 278 ? 0.217 7.914 -53.047 1.00 47.78 278 GLU A CA 1
ATOM 2109 C C . GLU A 1 278 ? 1.710 8.019 -52.704 1.00 47.78 278 GLU A C 1
ATOM 2111 O O . GLU A 1 278 ? 2.481 8.698 -53.387 1.00 47.78 278 GLU A O 1
ATOM 2116 N N . ARG A 1 279 ? 2.170 7.229 -51.726 1.00 51.28 279 ARG A N 1
ATOM 2117 C CA . ARG A 1 279 ? 3.595 6.909 -51.576 1.00 51.28 279 ARG A CA 1
ATOM 2118 C C . ARG A 1 279 ? 3.855 5.423 -51.808 1.00 51.28 279 ARG A C 1
ATOM 2120 O O . ARG A 1 279 ? 3.660 4.569 -50.949 1.00 51.28 279 ARG A O 1
ATOM 2127 N N . LYS A 1 280 ? 4.345 5.177 -53.025 1.00 54.44 280 LYS A N 1
ATOM 2128 C CA . LYS A 1 280 ? 5.010 3.981 -53.557 1.00 54.44 280 LYS A CA 1
ATOM 2129 C C . LYS A 1 280 ? 5.982 3.339 -52.553 1.00 54.44 280 LYS A C 1
ATOM 2131 O O . LYS A 1 280 ? 6.959 3.961 -52.135 1.00 54.44 280 LYS A O 1
ATOM 2136 N N . LYS A 1 281 ? 5.778 2.046 -52.274 1.00 51.50 281 LYS A N 1
ATOM 2137 C CA . LYS A 1 281 ? 6.778 1.135 -51.690 1.00 51.50 281 LYS A CA 1
ATOM 2138 C C . LYS A 1 281 ? 7.941 0.946 -52.675 1.00 51.50 281 LYS A C 1
ATOM 2140 O O . LYS A 1 281 ? 7.719 0.541 -53.813 1.00 51.50 281 LYS A O 1
ATOM 2145 N N . ARG A 1 282 ? 9.181 1.170 -52.231 1.00 55.91 282 ARG A N 1
ATOM 2146 C CA . ARG A 1 282 ? 10.398 0.712 -52.924 1.00 55.91 282 ARG A CA 1
ATOM 2147 C C . ARG A 1 282 ? 11.014 -0.456 -52.152 1.00 55.91 282 ARG A C 1
ATOM 2149 O O . ARG A 1 282 ? 11.513 -0.270 -51.046 1.00 55.91 282 ARG A O 1
ATOM 2156 N N . LYS A 1 283 ? 10.956 -1.646 -52.759 1.00 53.41 283 LYS A N 1
ATOM 2157 C CA . LYS A 1 283 ? 11.787 -2.816 -52.437 1.00 53.41 283 LYS A CA 1
ATOM 2158 C C . LYS A 1 283 ? 13.251 -2.461 -52.720 1.00 53.41 283 LYS A C 1
ATOM 2160 O O . LYS A 1 283 ? 13.543 -1.896 -53.771 1.00 53.41 283 LYS A O 1
ATOM 2165 N N . ARG A 1 284 ? 14.149 -2.777 -51.787 1.00 60.31 284 ARG A N 1
ATOM 2166 C CA . ARG A 1 284 ? 15.593 -2.846 -52.029 1.00 60.31 284 ARG A CA 1
ATOM 2167 C C . ARG A 1 284 ? 15.967 -4.321 -52.065 1.00 60.31 284 ARG A C 1
ATOM 2169 O O . ARG A 1 284 ? 15.790 -5.002 -51.061 1.00 60.31 284 ARG A O 1
ATOM 2176 N N . ASP A 1 285 ? 16.447 -4.776 -53.214 1.00 60.69 285 ASP A N 1
ATOM 2177 C CA . ASP A 1 285 ? 17.104 -6.068 -53.364 1.00 60.69 285 ASP A CA 1
ATOM 2178 C C . ASP A 1 285 ? 18.580 -5.903 -52.975 1.00 60.69 285 ASP A C 1
ATOM 2180 O O . ASP A 1 285 ? 19.286 -5.044 -53.507 1.00 60.69 285 ASP A O 1
ATOM 2184 N N . CYS A 1 286 ? 19.034 -6.704 -52.013 1.00 53.34 286 CYS A N 1
ATOM 2185 C CA . CYS A 1 286 ? 20.445 -6.862 -51.681 1.00 53.34 286 CYS A CA 1
ATOM 2186 C C . CYS A 1 286 ? 21.063 -7.866 -52.659 1.00 53.34 286 CYS A C 1
ATOM 2188 O O . CYS A 1 286 ? 20.648 -9.023 -52.708 1.00 53.34 286 CYS A O 1
ATOM 2190 N N . LYS A 1 287 ? 22.066 -7.426 -53.423 1.00 55.81 287 LYS A N 1
ATOM 2191 C CA . LYS A 1 287 ? 22.938 -8.297 -54.211 1.00 55.81 287 LYS A CA 1
ATOM 2192 C C . LYS A 1 287 ? 24.206 -8.563 -53.401 1.00 55.81 287 LYS A C 1
ATOM 2194 O O . LYS A 1 287 ? 24.885 -7.624 -53.000 1.00 55.81 287 LYS A O 1
ATOM 2199 N N . VAL A 1 288 ? 24.459 -9.841 -53.146 1.00 53.56 288 VAL A N 1
ATOM 2200 C CA . VAL A 1 288 ? 25.670 -10.385 -52.524 1.00 53.56 288 VAL A CA 1
ATOM 2201 C C . VAL A 1 288 ? 26.779 -10.442 -53.580 1.00 53.56 288 VAL A C 1
ATOM 2203 O O . VAL A 1 288 ? 26.529 -10.915 -54.692 1.00 53.56 288 VAL A O 1
ATOM 2206 N N . MET A 1 289 ? 27.977 -9.978 -53.225 1.00 61.09 289 MET A N 1
ATOM 2207 C CA . MET A 1 289 ? 29.265 -10.474 -53.722 1.00 61.09 289 MET A CA 1
ATOM 2208 C C . MET A 1 289 ? 30.221 -10.562 -52.541 1.00 61.09 289 MET A C 1
ATOM 2210 O O . MET A 1 289 ? 30.130 -9.667 -51.670 1.00 61.09 289 MET A O 1
#

Organism: NCBI:txid73025

Radius of gyration: 43.87 Å; Cα contacts (8 Å, |Δi|>4): 282; chains: 1; bounding box: 84×60×150 Å

pLDDT: mean 74.61, std 22.71, range [33.41, 98.5]

Solvent-accessible surface area (backbone atoms only — not comparable to full-atom values): 18508 Å² total; per-residue (Å²): 112,66,66,60,52,46,25,54,55,43,34,63,69,34,84,35,46,86,51,76,62,44,82,28,24,44,42,38,69,68,87,49,56,69,53,32,74,74,74,38,57,75,68,56,58,78,87,60,65,48,81,61,18,57,45,49,55,28,24,84,46,62,67,61,17,49,58,51,26,64,84,75,52,57,58,42,40,34,23,42,31,49,41,42,28,61,37,47,43,75,63,42,58,77,70,35,44,59,70,43,42,64,67,59,42,45,75,72,66,22,53,20,38,39,44,57,51,53,100,88,31,96,52,48,36,38,34,35,62,51,44,42,35,41,37,78,71,46,77,46,74,55,80,86,76,51,71,72,54,53,53,49,48,51,52,49,54,52,50,52,53,51,50,53,52,49,52,52,51,51,54,50,52,52,52,52,54,50,51,52,51,51,52,54,51,52,52,60,62,65,62,69,76,63,81,82,66,79,90,80,92,78,83,90,81,90,80,88,82,88,84,90,83,90,80,88,82,82,85,81,84,80,88,77,77,93,76,90,77,86,77,78,87,80,78,84,82,78,87,75,80,80,74,82,84,80,84,80,82,77,79,84,80,85,74,89,82,81,90,80,90,78,90,81,86,85,83,89,86,87,82,84,88,82,82,88,80,90,82,82,87,77,87,80,85,86,81,88,130

InterPro domains:
  IPR012317 Poly(ADP-ribose) polymerase, catalytic domain [PF00644] (21-143)
  IPR012317 Poly(ADP-ribose) polymerase, catalytic domain [PS51059] (1-151)

Mean predicted aligned error: 17.72 Å